Protein AF-X6MCE2-F1 (afdb_monomer_lite)

Organism: Reticulomyxa filosa (NCBI:txid46433)

InterPro domains:
  IPR034660 DinB/YfiT-like putative metalloenzymes [G3DSA:1.20.120.450] (3-163)

Sequence (192 aa):
MSLKKHLLFMARYNIWASQEIRRFVKTHEKKYPKILDTPVSGLPFSTVRNVLAHIWAADQVWYSRMKNLSEVQTKDGSIRLSTKELYTYWVDNHENEGKYGDIFKNEDSDKIFTALQESGQAWIDIIETQFKTDEEIIQKEFSYFSTGGVSHKSFFYEVFGSVVPFFFFNKKLKIKRKCTNNNNNKIEVKYQ

Radius of gyration: 18.03 Å; chains: 1; bounding box: 52×34×52 Å

pLDDT: mean 72.79, std 18.34, range [38.38, 94.06]

Secondary structure (DSSP, 8-state):
--HHHHHHHHHHHHHHHHHHHHHHHHHHHTT-TTTTTS--TT-TTSSHHHHHHHHHHHHHHHHHHHHT-SEEE-TTSS-EEEHHHHHHHH-SS-TTTTTHHHHTTT--HHHHHHHHHHHHHHHHHHHHHT-SS-HHHHHHHTS-EEETTEEEPPHHHHTTTSHHHHHHHHTTEEEEEEE-SSS-EEEEEEE-

Foldseek 3Di:
DAPLVVLLVLLVVLLVLLVVVLVVCVVCCVVPVCQQPQFEPPDPLRGNQLLLLQLLLLLVLLLCVVVVHQWDADPVRPFIDGNVRSVQCPDPDDPPVHCSCVRCPPPDSVVSSSSSNVSSVSSSCCSVPVVDDDSPVVCVSQAWDDDPNDTDHGSCCRNSVSSVVVVVQVVFWDFDWDDDPPPDTDTHTYGD

Structure (mmCIF, N/CA/C/O backbone):
data_AF-X6MCE2-F1
#
_entry.id   AF-X6MCE2-F1
#
loop_
_atom_site.group_PDB
_atom_site.id
_atom_site.type_symbol
_atom_site.label_atom_id
_atom_site.label_alt_id
_atom_site.label_comp_id
_atom_site.label_asym_id
_atom_site.label_entity_id
_atom_site.label_seq_id
_atom_site.pdbx_PDB_ins_code
_atom_site.Cartn_x
_atom_site.Cartn_y
_atom_site.Cartn_z
_atom_site.occupancy
_atom_site.B_iso_or_equiv
_atom_site.auth_seq_id
_atom_site.auth_comp_id
_atom_site.auth_asym_id
_atom_site.auth_atom_id
_atom_site.pdbx_PDB_model_num
ATOM 1 N N . MET A 1 1 ? -18.515 18.345 5.460 1.00 64.38 1 MET A N 1
ATOM 2 C CA . MET A 1 1 ? -18.412 16.898 5.148 1.00 64.38 1 MET A CA 1
ATOM 3 C C . MET A 1 1 ? -18.075 16.193 6.452 1.00 64.38 1 MET A C 1
ATOM 5 O O . MET A 1 1 ? -17.161 16.673 7.102 1.00 64.38 1 MET A O 1
ATOM 9 N N . SER A 1 2 ? -18.810 15.151 6.869 1.00 80.38 2 SER A N 1
ATOM 10 C CA . SER A 1 2 ? -18.497 14.450 8.129 1.00 80.38 2 SER A CA 1
ATOM 11 C C . SER A 1 2 ? -17.137 13.759 8.058 1.00 80.38 2 SER A C 1
ATOM 13 O O . SER A 1 2 ? -16.685 13.398 6.964 1.00 80.38 2 SER A O 1
ATOM 15 N N . LEU A 1 3 ? -16.507 13.533 9.211 1.00 76.56 3 LEU A N 1
ATOM 16 C CA . LEU A 1 3 ? -15.172 12.930 9.273 1.00 76.56 3 LEU A CA 1
ATOM 17 C C . LEU A 1 3 ? -15.135 11.547 8.608 1.00 76.56 3 LEU A C 1
ATOM 19 O O . LEU A 1 3 ? -14.264 11.271 7.788 1.00 76.56 3 LEU A O 1
ATOM 23 N N . LYS A 1 4 ? -16.162 10.723 8.852 1.00 81.38 4 LYS A N 1
ATOM 24 C CA . LYS A 1 4 ? -16.352 9.427 8.181 1.00 81.38 4 LYS A CA 1
ATOM 25 C C . LYS A 1 4 ? -16.384 9.554 6.654 1.00 81.38 4 LYS A C 1
ATOM 27 O O . LYS A 1 4 ? -15.725 8.787 5.960 1.00 81.38 4 LYS A O 1
ATOM 32 N N . LYS A 1 5 ? -17.137 10.523 6.114 1.00 83.62 5 LYS A N 1
ATOM 33 C CA . LYS A 1 5 ? -17.210 10.750 4.658 1.00 83.62 5 LYS A CA 1
ATOM 34 C C . LYS A 1 5 ? -15.857 11.181 4.094 1.00 83.62 5 LYS A C 1
ATOM 36 O O . LYS A 1 5 ? -15.502 10.741 3.005 1.00 83.62 5 LYS A O 1
ATOM 41 N N . HIS A 1 6 ? -15.108 11.999 4.832 1.00 81.12 6 HIS A N 1
ATOM 42 C CA . HIS A 1 6 ? -13.765 12.404 4.431 1.00 81.12 6 HIS A CA 1
ATOM 43 C C . HIS A 1 6 ? -12.797 11.214 4.397 1.00 81.12 6 HIS A C 1
ATOM 45 O O . HIS A 1 6 ? -12.122 11.013 3.393 1.00 81.12 6 HIS A O 1
ATOM 51 N N . LEU A 1 7 ? -12.798 10.377 5.438 1.00 81.31 7 LEU A N 1
ATOM 52 C CA . LEU A 1 7 ? -11.985 9.159 5.508 1.00 81.31 7 LEU A CA 1
ATOM 53 C C . LEU A 1 7 ? -12.300 8.186 4.366 1.00 81.31 7 LEU A C 1
ATOM 55 O O . LEU A 1 7 ? -11.388 7.704 3.701 1.00 81.31 7 LEU A O 1
ATOM 59 N N . LEU A 1 8 ? -13.586 7.943 4.088 1.00 86.06 8 LEU A N 1
ATOM 60 C CA . LEU A 1 8 ? -13.999 7.098 2.961 1.00 86.06 8 LEU A CA 1
ATOM 61 C C . LEU A 1 8 ? -13.550 7.669 1.621 1.00 86.06 8 LEU A C 1
ATOM 63 O O . LEU A 1 8 ? -13.106 6.919 0.753 1.00 86.06 8 LEU A O 1
ATOM 67 N N . PHE A 1 9 ? -13.669 8.985 1.444 1.00 85.44 9 PHE A N 1
ATOM 68 C CA . PHE A 1 9 ? -13.182 9.648 0.242 1.00 85.44 9 PHE A CA 1
ATOM 69 C C . PHE A 1 9 ? -11.678 9.421 0.067 1.00 85.44 9 PHE A C 1
ATOM 71 O O . PHE A 1 9 ? -11.259 9.007 -1.012 1.00 85.44 9 PHE A O 1
ATOM 78 N N . MET A 1 10 ? -10.882 9.610 1.122 1.00 83.12 10 MET A N 1
ATOM 79 C CA . MET A 1 10 ? -9.432 9.435 1.041 1.00 83.12 10 MET A CA 1
ATOM 80 C C . MET A 1 10 ? -9.020 7.967 0.838 1.00 83.12 10 MET A C 1
ATOM 82 O O . MET A 1 10 ? -8.153 7.694 0.012 1.00 83.12 10 MET A O 1
ATOM 86 N N . ALA A 1 11 ? -9.676 7.003 1.492 1.00 86.69 11 ALA A N 1
ATOM 87 C CA . ALA A 1 11 ? -9.407 5.577 1.272 1.00 86.69 11 ALA A CA 1
ATOM 88 C C . ALA A 1 11 ? -9.708 5.154 -0.180 1.00 86.69 11 ALA A C 1
ATOM 90 O O . ALA A 1 11 ? -8.896 4.495 -0.832 1.00 86.69 11 ALA A O 1
ATOM 91 N N . ARG A 1 12 ? -10.839 5.608 -0.736 1.00 88.88 12 ARG A N 1
ATOM 92 C CA . ARG A 1 12 ? -11.198 5.373 -2.147 1.00 88.88 12 ARG A CA 1
ATOM 93 C C . ARG A 1 12 ? -10.231 6.070 -3.104 1.00 88.88 12 ARG A C 1
ATOM 95 O O . ARG A 1 12 ? -9.861 5.490 -4.124 1.00 88.88 12 ARG A O 1
ATOM 102 N N . TYR A 1 13 ? -9.797 7.282 -2.764 1.00 86.44 13 TYR A N 1
ATOM 103 C CA . TYR A 1 13 ? -8.775 8.005 -3.515 1.00 86.44 13 TYR A CA 1
ATOM 104 C C . TYR A 1 13 ? -7.447 7.239 -3.545 1.00 86.44 13 TYR A C 1
ATOM 106 O O . TYR A 1 13 ? -6.860 7.117 -4.616 1.00 86.44 13 TYR A O 1
ATOM 114 N N . ASN A 1 14 ? -7.000 6.661 -2.426 1.00 83.25 14 ASN A N 1
ATOM 115 C CA . ASN A 1 14 ? -5.765 5.873 -2.373 1.00 83.25 14 ASN A CA 1
ATOM 116 C C . ASN A 1 14 ? -5.835 4.636 -3.282 1.00 83.25 14 ASN A C 1
ATOM 118 O O . ASN A 1 14 ? -4.896 4.379 -4.041 1.00 83.25 14 ASN A O 1
ATOM 122 N N . ILE A 1 15 ? -6.967 3.918 -3.286 1.00 89.75 15 ILE A N 1
ATOM 123 C CA . ILE A 1 15 ? -7.191 2.796 -4.215 1.00 89.75 15 ILE A CA 1
ATOM 124 C C . ILE A 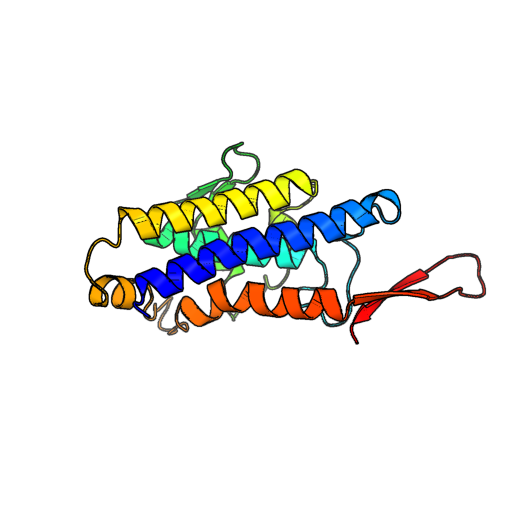1 15 ? -7.092 3.278 -5.663 1.00 89.75 15 ILE A C 1
ATOM 126 O O . ILE A 1 15 ? -6.327 2.713 -6.446 1.00 89.75 15 ILE A O 1
ATOM 130 N N . TRP A 1 16 ? -7.822 4.334 -6.022 1.00 92.00 16 TRP A N 1
ATOM 131 C CA . TRP A 1 16 ? -7.782 4.890 -7.373 1.00 92.00 16 TRP A CA 1
ATOM 132 C C . TRP A 1 16 ? -6.367 5.332 -7.770 1.00 92.00 16 TRP A C 1
ATOM 134 O O . TRP A 1 16 ? -5.872 4.950 -8.829 1.00 92.00 16 TRP A O 1
ATOM 144 N N . ALA A 1 17 ? -5.667 6.062 -6.904 1.00 85.69 17 ALA A N 1
ATOM 145 C CA . ALA A 1 17 ? -4.311 6.521 -7.170 1.00 85.69 17 ALA A CA 1
ATOM 146 C C . ALA A 1 17 ? -3.361 5.335 -7.398 1.00 85.69 17 ALA A C 1
ATOM 148 O O . ALA A 1 17 ? -2.604 5.343 -8.367 1.00 85.69 17 ALA A O 1
ATOM 149 N N . SER A 1 18 ? -3.453 4.270 -6.592 1.00 88.44 18 SER A N 1
ATOM 150 C CA . SER A 1 18 ? -2.656 3.052 -6.799 1.00 88.44 18 SER A CA 1
ATOM 151 C C . SER A 1 18 ? -2.908 2.404 -8.170 1.00 88.44 18 SER A C 1
ATOM 153 O O . SER A 1 18 ? -1.968 1.941 -8.816 1.00 88.44 18 SER A O 1
ATOM 155 N N . GLN A 1 19 ? -4.150 2.433 -8.670 1.00 90.94 19 GLN A N 1
ATOM 156 C CA . GLN A 1 19 ? -4.505 1.923 -10.000 1.00 90.94 19 GLN A CA 1
ATOM 157 C C . GLN A 1 19 ? -3.900 2.773 -11.121 1.00 90.94 19 GLN A C 1
ATOM 159 O O . GLN A 1 19 ? -3.434 2.229 -12.125 1.00 90.94 19 GLN A O 1
ATOM 164 N N . GLU A 1 20 ? -3.864 4.093 -10.956 1.00 90.94 20 GLU A N 1
ATOM 165 C CA . GLU A 1 20 ? -3.240 5.004 -11.919 1.00 90.94 20 GLU A CA 1
ATOM 166 C C . GLU A 1 20 ? -1.719 4.793 -11.986 1.00 90.94 20 GLU A C 1
ATOM 168 O O . GLU A 1 20 ? -1.143 4.734 -13.077 1.00 90.94 20 GLU A O 1
ATOM 173 N N . ILE A 1 21 ? -1.069 4.583 -10.836 1.00 88.75 21 ILE A N 1
ATOM 174 C CA . ILE A 1 21 ? 0.359 4.234 -10.769 1.00 88.75 21 ILE A CA 1
ATOM 175 C C . ILE A 1 21 ? 0.602 2.867 -11.413 1.00 88.75 21 ILE A C 1
ATOM 177 O O . ILE A 1 21 ? 1.514 2.728 -12.231 1.00 88.75 21 ILE A O 1
ATOM 181 N N . ARG A 1 22 ? -0.242 1.869 -11.120 1.00 93.25 22 ARG A N 1
ATOM 182 C CA . ARG A 1 22 ? -0.176 0.547 -11.757 1.00 93.25 22 ARG A CA 1
ATOM 183 C C . ARG A 1 22 ? -0.258 0.663 -13.268 1.00 93.25 22 ARG A C 1
ATOM 185 O O . ARG A 1 22 ? 0.566 0.077 -13.964 1.00 93.25 22 ARG A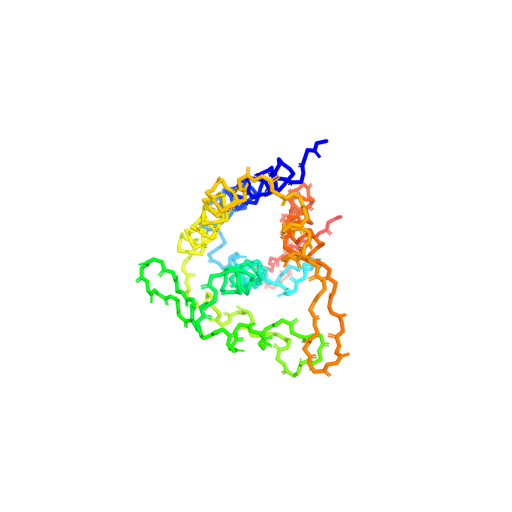 O 1
ATOM 192 N N . ARG A 1 23 ? -1.207 1.445 -13.788 1.00 92.25 23 ARG A N 1
ATOM 193 C CA . ARG A 1 23 ? -1.355 1.654 -15.234 1.00 92.25 23 ARG A CA 1
ATOM 194 C C . ARG A 1 23 ? -0.095 2.267 -15.837 1.00 92.25 23 ARG A C 1
ATOM 196 O O . ARG A 1 23 ? 0.361 1.799 -16.883 1.00 92.25 23 ARG A O 1
ATOM 203 N N . PHE A 1 24 ? 0.494 3.262 -15.175 1.00 89.50 24 PHE A N 1
ATOM 204 C CA . PHE A 1 24 ? 1.764 3.850 -15.597 1.00 89.50 24 PHE A CA 1
ATOM 205 C C . PHE A 1 24 ? 2.887 2.803 -15.648 1.00 89.50 24 PHE A C 1
ATOM 207 O O . PHE A 1 24 ? 3.544 2.677 -16.684 1.00 89.50 24 PHE A O 1
ATOM 214 N N . VAL A 1 25 ? 3.073 2.022 -14.579 1.00 91.31 25 VAL A N 1
ATOM 215 C CA . VAL A 1 25 ? 4.101 0.969 -14.503 1.00 91.31 25 VAL A CA 1
ATOM 216 C C . VAL A 1 25 ? 3.885 -0.070 -15.601 1.00 91.31 25 VAL A C 1
ATOM 218 O O . VAL A 1 25 ? 4.792 -0.296 -16.395 1.00 91.31 25 VAL A O 1
ATOM 221 N N . LYS A 1 26 ? 2.670 -0.613 -15.738 1.00 92.94 26 LYS A N 1
ATOM 222 C CA . LYS A 1 26 ? 2.322 -1.621 -16.754 1.00 92.94 26 LYS A CA 1
ATOM 223 C C . LYS A 1 26 ? 2.534 -1.143 -18.187 1.00 92.94 26 LYS A C 1
ATOM 225 O O . LYS A 1 26 ? 2.980 -1.905 -19.040 1.00 92.94 26 LYS A O 1
ATOM 230 N N . THR A 1 27 ? 2.268 0.133 -18.455 1.00 92.44 27 THR A N 1
ATOM 231 C CA . THR A 1 27 ? 2.507 0.727 -19.780 1.00 92.44 27 THR A CA 1
ATOM 232 C C . THR A 1 27 ? 3.995 0.728 -20.144 1.00 92.44 27 THR A C 1
ATOM 234 O O . THR A 1 27 ? 4.356 0.610 -21.315 1.00 92.44 27 THR A O 1
ATOM 237 N N . HIS A 1 28 ? 4.874 0.847 -19.149 1.00 90.12 28 HIS A N 1
ATOM 238 C CA . HIS A 1 28 ? 6.298 1.089 -19.357 1.00 90.12 28 HIS A CA 1
ATOM 239 C C . HIS A 1 28 ? 7.199 -0.102 -19.004 1.00 90.12 28 HIS A C 1
ATOM 241 O O . HIS A 1 28 ? 8.328 -0.146 -19.493 1.00 90.12 28 HIS A O 1
ATOM 247 N N . GLU A 1 29 ? 6.724 -1.080 -18.228 1.00 91.88 29 GLU A N 1
ATOM 248 C CA . GLU A 1 29 ? 7.531 -2.196 -17.710 1.00 91.88 29 GLU A CA 1
ATOM 249 C C . GLU A 1 29 ? 8.161 -3.042 -18.823 1.00 91.88 29 GLU A C 1
ATOM 251 O O . GLU A 1 29 ? 9.325 -3.416 -18.721 1.00 91.88 29 GLU A O 1
ATOM 256 N N . LYS A 1 30 ? 7.458 -3.255 -19.947 1.00 90.69 30 LYS A N 1
ATOM 257 C CA . LYS A 1 30 ? 8.001 -4.009 -21.095 1.00 90.69 30 LYS A CA 1
ATOM 258 C C . LYS A 1 30 ? 9.242 -3.347 -21.692 1.00 90.69 30 LYS A C 1
ATOM 260 O O . LYS A 1 30 ? 10.169 -4.021 -22.124 1.00 90.69 30 LYS A O 1
ATOM 265 N N . LYS A 1 31 ? 9.247 -2.013 -21.741 1.00 91.44 31 LYS A N 1
ATOM 266 C CA . LYS A 1 31 ? 10.352 -1.215 -22.288 1.00 91.44 31 LYS A CA 1
ATOM 267 C C . LYS A 1 31 ? 11.429 -0.942 -21.240 1.00 91.44 31 LYS A C 1
ATOM 269 O O . LYS A 1 31 ? 12.594 -0.772 -21.591 1.00 91.44 31 LYS A O 1
ATOM 274 N N . TYR A 1 32 ? 11.035 -0.887 -19.972 1.00 90.06 32 TYR A N 1
ATOM 275 C CA . TYR A 1 32 ? 11.893 -0.589 -18.836 1.00 90.06 32 TYR A CA 1
ATOM 276 C C . TYR A 1 32 ? 11.647 -1.617 -17.718 1.00 90.06 32 TYR A C 1
ATOM 278 O O . TYR A 1 32 ? 10.966 -1.303 -16.742 1.00 90.06 32 TYR A O 1
ATOM 286 N N . PRO A 1 33 ? 12.225 -2.833 -17.816 1.00 90.44 33 PRO A N 1
ATOM 287 C CA . PRO A 1 33 ? 11.945 -3.923 -16.871 1.00 90.44 33 PRO A CA 1
ATOM 288 C C . PRO A 1 33 ? 12.301 -3.611 -15.413 1.00 90.44 33 PRO A C 1
ATOM 290 O O . PRO A 1 33 ? 11.773 -4.225 -14.497 1.00 90.44 33 PRO A O 1
ATOM 293 N N . LYS A 1 34 ? 13.186 -2.631 -15.191 1.00 91.69 34 LYS A N 1
ATOM 294 C CA . LYS A 1 34 ? 13.613 -2.160 -13.865 1.00 91.69 34 LYS A CA 1
ATOM 295 C C . LYS A 1 34 ? 12.946 -0.845 -13.453 1.00 91.69 34 LYS A C 1
ATOM 297 O O . LYS A 1 34 ? 13.507 -0.114 -12.644 1.00 91.69 34 LYS A O 1
ATOM 302 N N . ILE A 1 35 ? 11.796 -0.481 -14.030 1.00 90.31 35 ILE A N 1
ATOM 303 C CA . ILE A 1 35 ? 11.152 0.820 -13.769 1.00 90.31 35 ILE A CA 1
ATOM 304 C C . ILE A 1 35 ? 10.835 1.044 -12.286 1.00 90.31 35 ILE A C 1
ATOM 306 O O . ILE A 1 35 ? 10.962 2.166 -11.806 1.00 90.31 35 ILE A O 1
ATOM 310 N N . LEU A 1 36 ? 10.482 -0.018 -11.557 1.00 91.31 36 LEU A N 1
ATOM 311 C CA . LEU A 1 36 ? 10.206 0.054 -10.122 1.00 91.31 36 LEU A CA 1
ATOM 312 C C . LEU A 1 36 ? 11.458 0.368 -9.292 1.00 91.31 36 LEU A C 1
ATOM 314 O O . LEU A 1 36 ? 11.361 1.054 -8.278 1.00 91.31 36 LEU A O 1
ATOM 318 N N . ASP A 1 37 ? 12.615 -0.105 -9.754 1.00 92.00 37 ASP A N 1
ATOM 319 C CA . ASP A 1 37 ? 13.899 -0.075 -9.046 1.00 92.00 37 ASP A CA 1
ATOM 320 C C . ASP A 1 37 ? 14.842 1.025 -9.557 1.00 92.00 37 ASP A C 1
ATOM 322 O O . ASP A 1 37 ? 15.919 1.243 -9.007 1.00 92.00 37 ASP A O 1
ATOM 326 N N . THR A 1 38 ? 14.462 1.722 -10.628 1.00 88.44 38 THR A N 1
ATOM 327 C CA . THR A 1 38 ? 15.262 2.804 -11.206 1.00 88.44 38 THR A CA 1
ATOM 328 C C . THR A 1 38 ? 15.143 4.049 -10.328 1.00 88.44 38 THR A C 1
ATOM 330 O O . THR A 1 38 ? 14.021 4.508 -10.100 1.00 88.44 38 THR A O 1
ATOM 333 N N . PRO A 1 39 ? 16.264 4.642 -9.874 1.00 87.31 39 PRO A N 1
ATOM 334 C CA . PRO A 1 39 ? 16.217 5.876 -9.109 1.00 87.31 39 PRO A CA 1
ATOM 335 C C . PRO A 1 39 ? 15.569 7.024 -9.892 1.00 87.31 39 PRO A C 1
ATOM 337 O O . PRO A 1 39 ? 15.925 7.287 -11.045 1.00 87.31 39 PRO A O 1
ATOM 340 N N . VAL A 1 40 ? 14.644 7.734 -9.252 1.00 81.31 40 VAL A N 1
ATOM 341 C CA . VAL A 1 40 ? 13.945 8.903 -9.787 1.00 81.31 40 VAL A CA 1
ATOM 342 C C . VAL A 1 40 ? 14.339 10.125 -8.965 1.00 81.31 40 VAL A C 1
ATOM 344 O O . VAL A 1 40 ? 14.088 10.202 -7.764 1.00 81.31 40 VAL A O 1
ATOM 347 N N . SER A 1 41 ? 14.963 11.103 -9.622 1.00 78.12 41 SER A N 1
ATOM 348 C CA . SER A 1 41 ? 15.355 12.351 -8.964 1.00 78.12 41 SER A CA 1
ATOM 349 C C . SER A 1 41 ? 14.120 13.130 -8.498 1.00 78.12 41 SER A C 1
ATOM 351 O O . SER A 1 41 ? 13.164 13.284 -9.258 1.00 78.12 41 SER A O 1
ATOM 353 N N . GLY A 1 42 ? 14.152 13.617 -7.254 1.00 73.44 42 GLY A N 1
ATOM 354 C CA . GLY A 1 42 ? 13.051 14.361 -6.632 1.00 73.44 42 GLY A CA 1
ATOM 355 C C . GLY A 1 42 ? 11.952 13.489 -6.015 1.00 73.44 42 GLY A C 1
ATOM 356 O O . GLY A 1 42 ? 11.022 14.030 -5.424 1.00 73.44 42 GLY A O 1
ATOM 357 N N . LEU A 1 43 ? 12.045 12.160 -6.127 1.00 69.31 43 LEU A N 1
ATOM 358 C CA . LEU A 1 43 ? 11.130 11.244 -5.455 1.00 69.31 43 LEU A CA 1
ATOM 359 C C . LEU A 1 43 ? 11.610 10.987 -4.013 1.00 69.31 43 LEU A C 1
ATOM 361 O O . LEU A 1 43 ? 12.794 10.680 -3.825 1.00 69.31 43 LEU A O 1
ATOM 365 N N . PRO A 1 44 ? 10.727 11.054 -2.998 1.00 67.69 44 PRO A N 1
ATOM 366 C CA . PRO A 1 44 ? 11.073 10.566 -1.667 1.00 67.69 44 PRO A CA 1
ATOM 367 C C . PRO A 1 44 ? 11.447 9.077 -1.753 1.00 67.69 44 PRO A C 1
ATOM 369 O O . PRO A 1 44 ? 10.898 8.340 -2.567 1.00 67.69 44 PRO A O 1
ATOM 372 N N . PHE A 1 45 ? 12.426 8.628 -0.968 1.00 76.19 45 PHE A N 1
ATOM 373 C CA . PHE A 1 45 ? 12.896 7.229 -0.949 1.00 76.19 45 PHE A CA 1
ATOM 374 C C . PHE A 1 45 ? 13.494 6.687 -2.265 1.00 76.19 45 PHE A C 1
ATOM 376 O O . PHE A 1 45 ? 13.737 5.485 -2.391 1.00 76.19 45 PHE A O 1
ATOM 383 N N . SER A 1 46 ? 13.822 7.569 -3.216 1.00 82.00 46 SER A N 1
ATOM 384 C CA . SER A 1 46 ? 14.601 7.339 -4.445 1.00 82.00 46 SER A CA 1
ATOM 385 C C . SER A 1 46 ? 14.004 6.435 -5.532 1.00 82.00 46 SER A C 1
ATOM 387 O O . SER A 1 46 ? 14.279 6.700 -6.696 1.00 82.00 46 SER A O 1
ATOM 389 N N . THR A 1 47 ? 13.184 5.421 -5.235 1.00 87.44 47 THR A N 1
ATOM 390 C CA . THR A 1 47 ? 12.603 4.504 -6.244 1.00 87.44 47 THR A CA 1
ATOM 391 C C . THR A 1 47 ? 11.091 4.368 -6.091 1.00 87.44 47 THR A C 1
ATOM 393 O O . THR A 1 47 ? 10.541 4.568 -5.007 1.00 87.44 47 THR A O 1
ATOM 396 N N . VAL A 1 48 ? 10.398 3.991 -7.172 1.00 88.75 48 VAL A N 1
ATOM 397 C CA . VAL A 1 48 ? 8.943 3.762 -7.129 1.00 88.75 48 VAL A CA 1
ATOM 398 C C . VAL A 1 48 ? 8.608 2.625 -6.163 1.00 88.75 48 VAL A C 1
ATOM 400 O O . VAL A 1 48 ? 7.675 2.766 -5.379 1.00 88.75 48 VAL A O 1
ATOM 403 N N . ARG A 1 49 ? 9.388 1.534 -6.152 1.00 91.19 49 ARG A N 1
ATOM 404 C CA . ARG A 1 49 ? 9.203 0.423 -5.204 1.00 91.19 49 ARG A CA 1
ATOM 405 C C . ARG A 1 49 ? 9.252 0.898 -3.757 1.00 91.19 49 ARG A C 1
ATOM 407 O O . ARG A 1 49 ? 8.360 0.557 -2.989 1.00 91.19 49 ARG A O 1
ATOM 414 N N . ASN A 1 50 ? 10.258 1.695 -3.403 1.00 86.62 50 ASN A N 1
ATOM 415 C CA . ASN A 1 50 ? 10.426 2.165 -2.031 1.00 86.62 50 ASN A CA 1
ATOM 416 C C . ASN A 1 50 ? 9.283 3.088 -1.604 1.00 86.62 50 ASN A C 1
ATOM 418 O O . ASN A 1 50 ? 8.825 2.996 -0.471 1.00 86.62 50 ASN A O 1
ATOM 422 N N . VAL A 1 51 ? 8.784 3.933 -2.510 1.00 85.94 51 VAL A N 1
ATOM 423 C CA . VAL A 1 51 ? 7.602 4.760 -2.229 1.00 85.94 51 VAL A CA 1
ATOM 424 C C . VAL A 1 51 ? 6.365 3.901 -1.991 1.00 85.94 51 VAL A C 1
ATOM 426 O O . VAL A 1 51 ? 5.645 4.128 -1.025 1.00 85.94 51 VAL A O 1
ATOM 429 N N . LEU A 1 52 ? 6.118 2.903 -2.841 1.00 89.69 52 LEU A N 1
ATOM 430 C CA . LEU A 1 52 ? 4.972 2.005 -2.675 1.00 89.69 52 LEU A CA 1
ATOM 431 C C . LEU A 1 52 ? 5.083 1.182 -1.384 1.00 89.69 52 LEU A C 1
ATOM 433 O O . LEU A 1 52 ? 4.087 1.018 -0.685 1.00 89.69 52 LEU A O 1
ATOM 437 N N . ALA A 1 53 ? 6.289 0.721 -1.040 1.00 88.38 53 ALA A N 1
ATOM 438 C CA . ALA A 1 53 ? 6.574 0.047 0.224 1.00 88.38 53 ALA A CA 1
ATOM 439 C C . ALA A 1 53 ? 6.312 0.948 1.430 1.00 88.38 53 ALA A C 1
ATOM 441 O O . ALA A 1 53 ? 5.696 0.503 2.393 1.00 88.38 53 ALA A O 1
ATOM 442 N N . HIS A 1 54 ? 6.727 2.214 1.363 1.00 84.50 54 HIS A N 1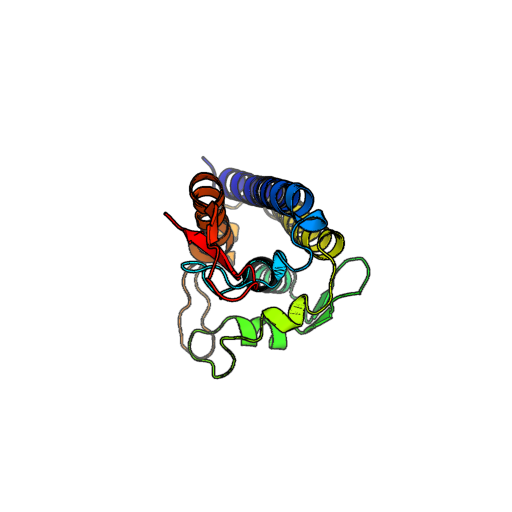
ATOM 443 C CA . HIS A 1 54 ? 6.448 3.193 2.406 1.00 84.50 54 HIS A CA 1
ATOM 444 C C . HIS A 1 54 ? 4.943 3.426 2.581 1.00 84.50 54 HIS A C 1
ATOM 446 O O . HIS A 1 54 ? 4.457 3.350 3.704 1.00 84.50 54 HIS A O 1
ATOM 452 N N . ILE A 1 55 ? 4.196 3.628 1.489 1.00 85.62 55 ILE A N 1
ATOM 453 C CA . ILE A 1 55 ? 2.734 3.808 1.538 1.00 85.62 55 ILE A CA 1
ATOM 454 C C . ILE A 1 55 ? 2.062 2.586 2.175 1.00 85.62 55 ILE A C 1
ATOM 456 O O . ILE A 1 55 ? 1.255 2.730 3.088 1.00 85.62 55 ILE A O 1
ATOM 460 N N . TRP A 1 56 ? 2.417 1.378 1.730 1.00 89.38 56 TRP A N 1
ATOM 461 C CA . TRP A 1 56 ? 1.840 0.160 2.291 1.00 89.38 56 TRP A CA 1
ATOM 462 C C . TRP A 1 56 ? 2.191 -0.003 3.776 1.00 89.38 56 TRP A C 1
ATOM 464 O O . TRP A 1 56 ? 1.302 -0.245 4.586 1.00 89.38 56 TRP A O 1
ATOM 474 N N . ALA A 1 57 ? 3.457 0.184 4.159 1.00 85.31 57 ALA A N 1
ATOM 475 C CA . ALA A 1 57 ? 3.891 0.082 5.551 1.00 85.31 57 ALA A CA 1
ATOM 476 C C . ALA A 1 57 ? 3.176 1.101 6.450 1.00 85.31 57 ALA A C 1
ATOM 478 O O . ALA A 1 57 ? 2.731 0.742 7.540 1.00 85.31 57 ALA A O 1
ATOM 479 N N . ALA A 1 58 ? 3.013 2.338 5.970 1.00 80.94 58 ALA A N 1
ATOM 480 C CA . ALA A 1 58 ? 2.255 3.384 6.645 1.00 80.94 58 ALA A CA 1
ATOM 481 C C . ALA A 1 58 ? 0.816 2.934 6.920 1.00 80.94 58 ALA A C 1
ATOM 483 O O . ALA A 1 58 ? 0.357 2.985 8.061 1.00 80.94 58 ALA A O 1
ATOM 484 N N . ASP A 1 59 ? 0.121 2.423 5.902 1.00 85.56 59 ASP A N 1
ATOM 485 C CA . ASP A 1 59 ? -1.239 1.911 6.071 1.00 85.56 59 ASP A CA 1
ATOM 486 C C . ASP A 1 59 ? -1.293 0.771 7.099 1.00 85.56 59 ASP A C 1
ATOM 488 O O . ASP A 1 59 ? -2.193 0.739 7.943 1.00 85.56 59 ASP A O 1
ATOM 492 N N . GLN A 1 60 ? -0.336 -0.161 7.040 1.00 87.56 60 GLN A N 1
ATOM 493 C CA . GLN A 1 60 ? -0.306 -1.338 7.908 1.00 87.56 60 GLN A CA 1
ATOM 494 C C . GLN A 1 60 ? -0.011 -1.002 9.374 1.00 87.56 60 GLN A C 1
ATOM 496 O O . GLN A 1 60 ? -0.586 -1.625 10.270 1.00 87.56 60 GLN A O 1
ATOM 501 N N . VAL A 1 61 ? 0.836 -0.005 9.646 1.00 82.19 61 VAL A N 1
ATOM 502 C CA . VAL A 1 61 ? 1.072 0.515 11.004 1.00 82.19 61 VAL A CA 1
ATOM 503 C C . VAL A 1 61 ? -0.251 0.919 11.653 1.00 82.19 61 VAL A C 1
ATOM 505 O O . VAL A 1 61 ? -0.580 0.494 12.759 1.00 82.19 61 VAL A O 1
ATOM 508 N N . TRP A 1 62 ? -1.058 1.696 10.944 1.00 78.75 62 TRP A N 1
ATOM 509 C CA . TRP A 1 62 ? -2.320 2.177 11.489 1.00 78.75 62 TRP A CA 1
ATOM 510 C C . TRP A 1 62 ? -3.400 1.100 11.509 1.00 78.75 62 TRP A C 1
ATOM 512 O O . TRP A 1 62 ? -4.147 1.005 12.483 1.00 78.75 62 TRP A O 1
ATOM 522 N N . TYR A 1 63 ? -3.453 0.244 10.489 1.00 84.50 63 TYR A N 1
ATOM 523 C CA . TYR A 1 63 ? -4.373 -0.889 10.456 1.00 84.50 63 TYR A CA 1
ATOM 524 C C . TYR A 1 63 ? -4.133 -1.846 11.634 1.00 84.50 63 TYR A C 1
ATOM 526 O O . TYR A 1 63 ? -5.070 -2.185 12.361 1.00 84.50 63 TYR A O 1
ATOM 534 N N . SER A 1 64 ? -2.874 -2.233 11.867 1.00 85.44 64 SER A N 1
ATOM 535 C CA . SER A 1 64 ? -2.490 -3.097 12.989 1.00 85.44 64 SER A CA 1
ATOM 536 C C . SER A 1 64 ? -2.845 -2.475 14.333 1.00 85.44 64 SER A C 1
ATOM 538 O O . SER A 1 64 ? -3.388 -3.167 15.189 1.00 85.44 64 SER A O 1
ATOM 540 N N . ARG A 1 65 ? -2.653 -1.163 14.500 1.00 79.31 65 ARG A N 1
ATOM 541 C CA . ARG A 1 65 ? -3.077 -0.442 15.704 1.00 79.31 65 ARG A CA 1
ATOM 542 C C . ARG A 1 65 ? -4.591 -0.498 15.912 1.00 79.31 65 ARG A C 1
ATOM 544 O O . ARG A 1 65 ? -5.033 -0.910 16.979 1.00 79.31 65 ARG A O 1
ATOM 551 N N . MET A 1 66 ? -5.380 -0.144 14.897 1.00 79.69 66 MET A N 1
ATOM 552 C CA . MET A 1 66 ? -6.850 -0.132 14.975 1.00 79.69 66 MET A CA 1
ATOM 553 C C . MET A 1 66 ? -7.442 -1.508 15.297 1.00 79.69 66 MET A C 1
ATOM 555 O O . MET A 1 66 ? -8.507 -1.618 15.904 1.00 79.69 66 MET A O 1
ATOM 559 N N . LYS A 1 67 ? -6.765 -2.572 14.863 1.00 83.31 67 LYS A N 1
ATOM 560 C CA . LYS A 1 67 ? -7.183 -3.962 15.072 1.00 83.31 67 LYS A CA 1
ATOM 561 C C . LYS A 1 67 ? -6.463 -4.651 16.234 1.00 83.31 67 LYS A C 1
ATOM 563 O O . LYS A 1 67 ? -6.755 -5.815 16.492 1.00 83.31 67 LYS A O 1
ATOM 568 N N . ASN A 1 68 ? -5.566 -3.950 16.930 1.00 83.81 68 ASN A N 1
ATOM 569 C CA . ASN A 1 68 ? -4.696 -4.487 17.977 1.00 83.81 68 ASN A CA 1
ATOM 570 C C . ASN A 1 68 ? -3.944 -5.768 17.546 1.00 83.81 68 ASN A C 1
ATOM 572 O O . ASN A 1 68 ? -3.949 -6.780 18.247 1.00 83.81 68 ASN A O 1
ATOM 576 N N . LEU A 1 69 ? -3.335 -5.736 16.357 1.00 87.25 69 LEU A N 1
ATOM 577 C CA . LEU A 1 69 ? -2.593 -6.857 15.777 1.00 87.25 69 LEU A CA 1
ATOM 578 C C . LEU A 1 69 ? -1.119 -6.826 16.192 1.00 87.25 69 LEU A C 1
ATOM 580 O O . LEU A 1 69 ? -0.476 -5.774 16.200 1.00 87.25 69 LEU A O 1
ATOM 584 N N . SER A 1 70 ? -0.559 -8.004 16.465 1.00 88.81 70 SER A N 1
ATOM 585 C CA . SER A 1 70 ? 0.880 -8.206 16.688 1.00 88.81 70 SER A CA 1
ATOM 586 C C . SER A 1 70 ? 1.679 -8.352 15.388 1.00 88.81 70 SER A C 1
ATOM 588 O O . SER A 1 70 ? 2.902 -8.188 15.395 1.00 88.81 70 SER A O 1
ATOM 590 N N . GLU A 1 71 ? 0.998 -8.648 14.283 1.00 91.25 71 GLU A N 1
ATOM 591 C CA . GLU A 1 71 ? 1.575 -8.825 12.955 1.00 91.25 71 GLU A CA 1
ATOM 592 C C . GLU A 1 71 ? 0.594 -8.416 11.855 1.00 91.25 71 GLU A C 1
ATOM 594 O O . GLU A 1 71 ? -0.625 -8.436 12.041 1.00 91.25 71 GLU A O 1
ATOM 599 N N . VAL A 1 72 ? 1.142 -8.079 10.692 1.00 89.50 72 VAL A N 1
ATOM 600 C CA . VAL A 1 72 ? 0.389 -7.891 9.452 1.00 89.50 72 VAL A CA 1
ATOM 601 C C . VAL A 1 72 ? 0.907 -8.840 8.388 1.00 89.50 72 VAL A C 1
ATOM 603 O O . VAL A 1 72 ? 2.092 -9.184 8.361 1.00 89.50 72 VAL A O 1
ATOM 606 N N . GLN A 1 73 ? 0.020 -9.224 7.479 1.00 91.12 73 GLN A N 1
ATOM 607 C CA . GLN A 1 73 ? 0.390 -10.010 6.316 1.00 91.12 73 GLN A CA 1
ATOM 608 C C . GLN A 1 73 ? -0.506 -9.691 5.122 1.00 91.12 73 GLN A C 1
ATOM 610 O O . GLN A 1 73 ? -1.671 -9.322 5.293 1.00 91.12 73 GLN A O 1
ATOM 615 N N . THR A 1 74 ? 0.028 -9.858 3.915 1.00 86.94 74 THR A N 1
ATOM 616 C CA . THR A 1 74 ? -0.788 -9.899 2.693 1.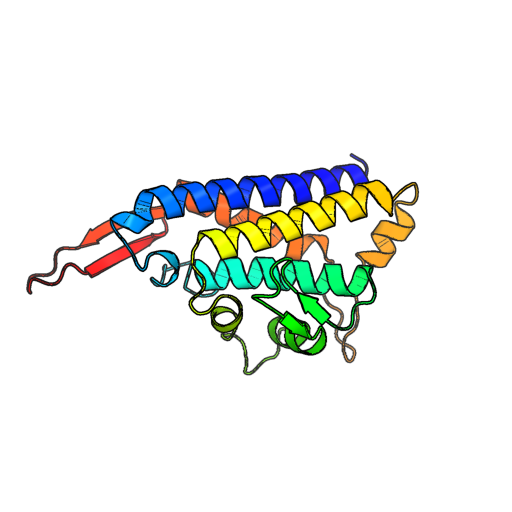00 86.94 74 THR A CA 1
ATOM 617 C C . THR A 1 74 ? -1.698 -11.125 2.706 1.00 86.94 74 THR A C 1
ATOM 619 O O . THR A 1 74 ? -1.423 -12.108 3.401 1.00 86.94 74 THR A O 1
ATOM 622 N N . LYS A 1 75 ? -2.796 -11.109 1.937 1.00 85.94 75 LYS A N 1
ATOM 623 C CA . LYS A 1 75 ? -3.740 -12.245 1.931 1.00 85.94 75 LYS A CA 1
ATOM 624 C C . LYS A 1 75 ? -3.115 -13.553 1.454 1.00 85.94 75 LYS A C 1
ATOM 626 O O . LYS A 1 75 ? -3.515 -14.619 1.910 1.00 85.94 75 LYS A O 1
ATOM 631 N N . ASP A 1 76 ? -2.147 -13.468 0.549 1.00 85.12 76 ASP A N 1
ATOM 632 C CA . ASP A 1 76 ? -1.393 -14.614 0.038 1.00 85.12 76 ASP A CA 1
ATOM 633 C C . ASP A 1 76 ? -0.240 -15.050 0.962 1.00 85.12 76 ASP A C 1
ATOM 635 O O . ASP A 1 76 ? 0.429 -16.041 0.678 1.00 85.12 76 ASP A O 1
ATOM 639 N N . GLY A 1 77 ? 0.005 -14.317 2.054 1.00 86.00 77 GLY A N 1
ATOM 640 C CA . GLY A 1 77 ? 1.078 -14.578 3.013 1.00 86.00 77 GLY A CA 1
ATOM 641 C C . GLY A 1 77 ? 2.491 -14.311 2.488 1.00 86.00 77 GLY A C 1
ATOM 642 O O . GLY A 1 77 ? 3.451 -14.653 3.176 1.00 86.00 77 GLY A O 1
ATOM 643 N N . SER A 1 78 ? 2.643 -13.719 1.297 1.00 82.69 78 SER A N 1
ATOM 644 C CA . SER A 1 78 ? 3.956 -13.438 0.698 1.00 82.69 78 SER A CA 1
ATOM 645 C C . SER A 1 78 ? 4.771 -12.419 1.492 1.00 82.69 78 SER A C 1
ATOM 647 O O . SER A 1 78 ? 5.996 -12.514 1.543 1.00 82.69 78 SER A O 1
ATOM 649 N N . ILE A 1 79 ? 4.097 -11.484 2.161 1.00 86.00 79 ILE A N 1
ATOM 650 C CA . ILE A 1 79 ? 4.720 -10.495 3.034 1.00 86.00 79 ILE A CA 1
ATOM 651 C C . ILE A 1 79 ? 4.110 -10.655 4.411 1.00 86.00 79 ILE A C 1
ATOM 653 O O . ILE A 1 79 ? 2.890 -10.596 4.562 1.00 86.00 79 ILE A O 1
ATOM 657 N N . ARG A 1 80 ? 4.969 -10.821 5.415 1.00 89.56 80 ARG A N 1
ATOM 658 C CA . ARG A 1 80 ? 4.595 -10.909 6.824 1.00 89.56 80 ARG A CA 1
ATOM 659 C C . ARG A 1 80 ? 5.589 -10.110 7.646 1.00 89.56 80 ARG A C 1
ATOM 661 O O . ARG A 1 80 ? 6.788 -10.359 7.564 1.00 89.56 80 ARG A O 1
ATOM 668 N N . LEU A 1 81 ? 5.085 -9.160 8.421 1.00 86.56 81 LEU A N 1
ATOM 669 C CA . LEU A 1 81 ? 5.892 -8.299 9.281 1.00 86.56 81 LEU A CA 1
ATOM 670 C C . LEU A 1 81 ? 5.248 -8.215 10.656 1.00 86.56 81 LEU A C 1
ATOM 672 O O . LEU A 1 81 ? 4.030 -8.066 10.778 1.00 86.56 81 LEU A O 1
ATOM 676 N N . SER A 1 82 ? 6.066 -8.256 11.701 1.00 87.25 82 SER A N 1
ATOM 677 C CA . SER A 1 82 ? 5.593 -7.908 13.035 1.00 87.25 82 SER A CA 1
ATOM 678 C C . SER A 1 82 ? 5.281 -6.413 13.117 1.00 87.25 82 SER A C 1
ATOM 680 O O . SER A 1 82 ? 5.929 -5.574 12.485 1.00 87.25 82 SER A O 1
ATOM 682 N N . THR A 1 83 ? 4.327 -6.049 13.969 1.00 82.88 83 THR A N 1
ATOM 683 C CA . THR A 1 83 ? 3.990 -4.641 14.227 1.00 82.88 83 THR A CA 1
ATOM 684 C C . THR A 1 83 ? 5.202 -3.863 14.766 1.00 82.88 83 THR A C 1
ATOM 686 O O . THR A 1 83 ? 5.378 -2.685 14.469 1.00 82.88 83 THR A O 1
ATOM 689 N N . LYS A 1 84 ? 6.110 -4.535 15.491 1.00 79.44 84 LYS A N 1
ATOM 690 C CA . LYS A 1 84 ? 7.380 -3.950 15.947 1.00 79.44 84 LYS A CA 1
ATOM 691 C C . LYS A 1 84 ? 8.300 -3.589 14.778 1.00 79.44 84 LYS A C 1
ATOM 693 O O . LYS A 1 84 ? 8.846 -2.491 14.771 1.00 79.44 84 LYS A O 1
ATOM 698 N N . GLU A 1 85 ? 8.465 -4.484 13.805 1.00 77.94 85 GLU A N 1
ATOM 699 C CA . GLU A 1 85 ? 9.255 -4.209 12.598 1.00 77.94 85 GLU A CA 1
ATOM 700 C C . GLU A 1 85 ? 8.637 -3.070 11.789 1.00 77.94 85 GLU A C 1
ATOM 702 O O . GLU A 1 85 ? 9.353 -2.158 11.387 1.00 77.94 85 GLU A O 1
ATOM 707 N N . LEU A 1 86 ? 7.310 -3.048 11.634 1.00 77.94 86 LEU A N 1
ATOM 708 C CA . LEU A 1 86 ? 6.605 -1.938 10.987 1.00 77.94 86 LEU A CA 1
ATOM 709 C C . LEU A 1 86 ? 6.942 -0.581 11.622 1.00 77.94 86 LEU A C 1
ATOM 711 O O . LEU A 1 86 ? 7.273 0.363 10.907 1.00 77.94 86 LEU A O 1
ATOM 715 N N . TYR A 1 87 ? 6.931 -0.488 12.955 1.00 72.69 87 TYR A N 1
ATOM 716 C CA . TYR A 1 87 ? 7.279 0.755 13.646 1.00 72.69 87 TYR A CA 1
ATOM 717 C C . TYR A 1 87 ? 8.732 1.183 13.429 1.00 72.69 87 TYR A C 1
ATOM 719 O O . TYR A 1 87 ? 8.999 2.378 13.363 1.00 72.69 87 TYR A O 1
ATOM 727 N N . THR A 1 88 ? 9.673 0.249 13.263 1.00 68.88 88 THR A N 1
ATOM 728 C CA . THR A 1 88 ? 11.071 0.620 12.971 1.00 68.88 88 THR A CA 1
ATOM 729 C C . THR A 1 88 ? 11.260 1.249 11.595 1.00 68.88 88 THR A C 1
ATOM 731 O O . THR A 1 88 ? 12.253 1.939 11.380 1.00 68.88 88 THR A O 1
ATOM 734 N N . TYR A 1 89 ? 10.314 1.058 10.673 1.00 66.50 89 TYR A N 1
ATOM 735 C CA . TYR A 1 89 ? 10.308 1.797 9.414 1.00 66.50 89 TYR A CA 1
ATOM 736 C C . TYR A 1 89 ? 9.779 3.232 9.594 1.00 66.50 89 TYR A C 1
ATOM 738 O O . TYR A 1 89 ? 10.042 4.076 8.743 1.00 66.50 89 TYR A O 1
ATOM 746 N N . TRP A 1 90 ? 9.060 3.522 10.687 1.00 60.91 90 TRP A N 1
ATOM 747 C CA . TRP A 1 90 ? 8.244 4.729 10.863 1.00 60.91 90 TRP A CA 1
ATOM 748 C C . TRP A 1 90 ? 8.897 5.882 11.649 1.00 60.91 90 TRP A C 1
ATOM 750 O O . TRP A 1 90 ? 8.564 7.031 11.386 1.00 60.91 90 TRP A O 1
ATOM 760 N N . VAL A 1 91 ? 9.778 5.638 12.629 1.00 54.84 91 VAL A N 1
ATOM 761 C CA . VAL A 1 91 ? 10.223 6.714 13.549 1.00 54.84 91 VAL A CA 1
ATOM 762 C C . VAL A 1 91 ? 11.353 7.578 12.959 1.00 54.84 91 VAL A C 1
ATOM 764 O O . VAL A 1 91 ? 12.374 7.051 12.522 1.00 54.84 91 VAL A O 1
ATOM 767 N N . ASP A 1 92 ? 11.192 8.906 13.070 1.00 44.78 92 ASP A N 1
ATOM 768 C CA . ASP A 1 92 ? 12.057 10.009 12.581 1.00 44.78 92 ASP A CA 1
ATOM 769 C C . ASP A 1 92 ? 13.535 10.001 13.044 1.00 44.78 92 ASP A C 1
ATOM 771 O O . ASP A 1 92 ? 14.315 10.861 12.647 1.00 44.78 92 ASP A O 1
ATOM 775 N N . ASN A 1 93 ? 13.953 9.052 13.885 1.00 44.38 93 ASN A N 1
ATOM 776 C CA . ASN A 1 93 ? 15.311 8.987 14.436 1.00 44.38 93 ASN A CA 1
ATOM 777 C C . ASN A 1 93 ? 15.939 7.616 14.181 1.00 44.38 93 ASN A C 1
ATOM 779 O O . ASN A 1 93 ? 16.228 6.898 15.139 1.00 44.38 93 ASN A O 1
ATOM 783 N N . HIS A 1 94 ? 16.119 7.190 12.930 1.00 45.16 94 HIS A N 1
ATOM 784 C CA . HIS A 1 94 ? 16.564 5.819 12.681 1.00 45.16 94 HIS A CA 1
ATOM 785 C C . HIS A 1 94 ? 17.698 5.679 11.669 1.00 45.16 94 HIS A C 1
ATOM 787 O O . HIS A 1 94 ? 17.579 5.976 10.488 1.00 45.16 94 HIS A O 1
ATOM 793 N N . GLU A 1 95 ? 18.732 4.986 12.139 1.00 41.31 95 GLU A N 1
ATOM 794 C CA . GLU A 1 95 ? 19.772 4.247 11.412 1.00 41.31 95 GLU A CA 1
ATOM 795 C C . GLU A 1 95 ? 19.227 3.277 10.326 1.00 41.31 95 GLU A C 1
ATOM 797 O O . GLU A 1 95 ? 19.999 2.578 9.673 1.00 41.31 95 GLU A O 1
ATOM 802 N N . ASN A 1 96 ? 17.901 3.212 10.128 1.00 45.56 96 ASN A N 1
ATOM 803 C CA . ASN A 1 96 ? 17.190 2.361 9.174 1.00 45.56 96 ASN A CA 1
ATOM 804 C C . ASN A 1 96 ? 16.311 3.140 8.173 1.00 45.56 96 ASN A C 1
ATOM 806 O O . ASN A 1 96 ? 15.536 2.500 7.451 1.00 45.56 96 ASN A O 1
ATOM 810 N N . GLU A 1 97 ? 16.434 4.474 8.076 1.00 44.44 97 GLU A N 1
ATOM 811 C CA . GLU A 1 97 ? 15.990 5.213 6.884 1.00 44.44 97 GLU A CA 1
ATOM 812 C C . GLU A 1 97 ? 16.605 4.542 5.641 1.00 44.44 97 GLU A C 1
ATOM 814 O O . GLU A 1 97 ? 17.776 4.729 5.325 1.00 44.44 97 GLU A O 1
ATOM 819 N N . GLY A 1 98 ? 15.852 3.675 4.957 1.00 49.38 98 GLY A N 1
ATOM 820 C CA . GLY A 1 98 ? 16.361 2.978 3.770 1.00 49.38 98 GLY A CA 1
ATOM 821 C C . GLY A 1 98 ? 15.945 1.524 3.574 1.00 49.38 98 GLY A C 1
ATOM 822 O O . GLY A 1 98 ? 16.149 1.009 2.477 1.00 49.38 98 GLY A O 1
ATOM 823 N N . LYS A 1 99 ? 15.319 0.856 4.551 1.00 61.44 99 LYS A N 1
ATOM 824 C CA . LYS A 1 99 ? 14.926 -0.562 4.387 1.00 61.44 99 LYS A CA 1
ATOM 825 C C . LYS A 1 99 ? 13.528 -0.796 3.804 1.00 61.44 99 LYS A C 1
ATOM 827 O O . LYS A 1 99 ? 13.130 -1.940 3.635 1.00 61.44 99 LYS A O 1
ATOM 832 N N . TYR A 1 100 ? 12.789 0.245 3.409 1.00 68.62 100 TYR A N 1
ATOM 833 C CA . TYR A 1 100 ? 11.508 0.070 2.700 1.00 68.62 100 TYR A CA 1
ATOM 834 C C . TYR A 1 100 ? 11.636 -0.815 1.452 1.00 68.62 100 TYR A C 1
ATOM 836 O O . TYR A 1 100 ? 10.718 -1.560 1.116 1.00 68.62 100 TYR A O 1
ATOM 844 N N . GLY A 1 101 ? 12.799 -0.779 0.794 1.00 65.25 101 GLY A N 1
ATOM 845 C CA . GLY A 1 101 ? 13.092 -1.646 -0.344 1.00 65.25 101 GLY A CA 1
ATOM 846 C C . GLY A 1 101 ? 13.089 -3.138 -0.018 1.00 65.25 101 GLY A C 1
ATOM 847 O O . GLY A 1 101 ? 12.914 -3.932 -0.939 1.00 65.25 101 GLY A O 1
ATOM 848 N N . ASP A 1 102 ? 13.232 -3.521 1.257 1.00 80.75 102 ASP A N 1
ATOM 849 C CA . ASP A 1 102 ? 13.191 -4.916 1.691 1.00 80.75 102 ASP A CA 1
ATOM 850 C C . ASP A 1 102 ? 11.754 -5.470 1.751 1.00 80.75 102 ASP A C 1
ATOM 852 O O . ASP A 1 102 ? 11.560 -6.645 1.454 1.00 80.75 102 ASP A O 1
ATOM 856 N N . ILE A 1 103 ? 10.741 -4.634 2.031 1.00 87.25 103 ILE A N 1
ATOM 857 C CA . ILE A 1 103 ? 9.330 -5.063 2.166 1.00 87.25 103 ILE A CA 1
ATOM 858 C C . ILE A 1 103 ? 8.810 -5.692 0.872 1.00 87.25 103 ILE A C 1
ATOM 860 O O . ILE A 1 103 ? 8.223 -6.767 0.885 1.00 87.25 103 ILE A O 1
ATOM 864 N N . PHE A 1 104 ? 9.036 -5.014 -0.253 1.00 89.75 104 PHE A N 1
ATOM 865 C CA . PHE A 1 104 ? 8.639 -5.488 -1.579 1.00 89.75 104 PHE A CA 1
ATOM 866 C C . PHE A 1 104 ? 9.836 -5.990 -2.383 1.00 89.75 104 PHE A C 1
ATOM 868 O O . PHE A 1 104 ? 9.820 -5.941 -3.616 1.00 89.75 104 PHE A O 1
ATOM 875 N N . LYS A 1 105 ? 10.918 -6.415 -1.728 1.00 87.88 105 LYS A N 1
ATOM 876 C CA . LYS A 1 105 ? 12.121 -6.852 -2.436 1.00 87.88 105 LYS A CA 1
ATOM 877 C C . LYS A 1 105 ? 11.804 -8.050 -3.309 1.00 87.88 105 LYS A C 1
ATOM 879 O O . LYS A 1 105 ? 11.267 -9.040 -2.837 1.00 87.88 105 LYS A O 1
ATOM 884 N N . ASN A 1 106 ? 12.176 -7.963 -4.582 1.00 87.69 106 ASN A N 1
ATOM 885 C CA . ASN A 1 106 ? 11.927 -8.997 -5.591 1.00 87.69 106 ASN A CA 1
ATOM 886 C C . ASN A 1 106 ? 10.449 -9.266 -5.921 1.00 87.69 106 ASN A C 1
ATOM 888 O O . ASN A 1 106 ? 10.188 -10.093 -6.791 1.00 87.69 106 ASN A O 1
ATOM 892 N N . GLU A 1 107 ? 9.496 -8.557 -5.311 1.00 92.31 107 GLU A N 1
ATOM 893 C CA . GLU A 1 107 ? 8.091 -8.704 -5.682 1.00 92.31 107 GLU A CA 1
ATOM 894 C C . GLU A 1 107 ? 7.824 -8.067 -7.049 1.00 92.31 107 GLU A C 1
ATOM 896 O O . GLU A 1 107 ? 8.357 -7.001 -7.393 1.00 92.31 107 GLU A O 1
ATOM 901 N N . ASP A 1 108 ? 6.998 -8.721 -7.858 1.00 92.94 108 ASP A N 1
ATOM 902 C CA . ASP A 1 108 ? 6.549 -8.145 -9.118 1.00 92.94 108 ASP A CA 1
ATOM 903 C C . ASP A 1 108 ? 5.545 -7.006 -8.879 1.00 92.94 108 ASP A C 1
ATOM 905 O O . ASP A 1 108 ? 4.986 -6.829 -7.794 1.00 92.94 108 ASP A O 1
ATOM 909 N N . SER A 1 109 ? 5.305 -6.201 -9.915 1.00 93.44 109 SER A N 1
ATOM 910 C CA . SER A 1 109 ? 4.371 -5.079 -9.813 1.00 93.44 109 SER A CA 1
ATOM 911 C C . SER A 1 109 ? 2.964 -5.519 -9.398 1.00 93.44 109 SER A C 1
ATOM 913 O O . SER A 1 109 ? 2.286 -4.788 -8.683 1.00 93.44 109 SER A O 1
ATOM 915 N N . ASP A 1 110 ? 2.493 -6.678 -9.870 1.00 93.62 110 ASP A N 1
ATOM 916 C CA . ASP A 1 110 ? 1.108 -7.095 -9.657 1.00 93.62 110 ASP A CA 1
ATOM 917 C C . ASP A 1 110 ? 0.859 -7.439 -8.194 1.00 93.62 110 ASP A C 1
ATOM 919 O O . ASP A 1 110 ? -0.156 -7.009 -7.643 1.00 93.62 110 ASP A O 1
ATOM 923 N N . LYS A 1 111 ? 1.808 -8.101 -7.536 1.00 93.44 111 LYS A N 1
ATOM 924 C CA . LYS A 1 111 ? 1.741 -8.352 -6.095 1.00 93.44 111 LYS A CA 1
ATOM 925 C C . LYS A 1 111 ? 1.772 -7.073 -5.270 1.00 93.44 111 LYS A C 1
ATOM 927 O O . LYS A 1 111 ? 0.926 -6.899 -4.397 1.00 93.44 111 LYS A O 1
ATOM 932 N N . ILE A 1 112 ? 2.666 -6.134 -5.592 1.00 93.50 112 ILE A N 1
ATOM 933 C CA . ILE A 1 112 ? 2.752 -4.840 -4.888 1.00 93.50 112 ILE A CA 1
ATOM 934 C C . ILE A 1 112 ? 1.419 -4.091 -4.965 1.00 93.50 112 ILE A C 1
ATOM 936 O O . ILE A 1 112 ? 0.893 -3.624 -3.955 1.00 93.50 112 ILE A O 1
ATOM 940 N N . PHE A 1 113 ? 0.840 -3.980 -6.165 1.00 93.94 113 PHE A N 1
ATOM 941 C CA . PHE A 1 113 ? -0.426 -3.268 -6.334 1.00 93.94 113 PHE A CA 1
ATOM 942 C C . PHE A 1 113 ? -1.618 -4.032 -5.759 1.00 93.94 113 PHE A C 1
ATOM 944 O O . PHE A 1 113 ? -2.567 -3.392 -5.314 1.00 93.94 113 PHE A O 1
ATOM 951 N N . THR A 1 114 ? -1.573 -5.365 -5.720 1.00 94.06 114 THR A N 1
ATOM 952 C CA . THR A 1 114 ? -2.584 -6.172 -5.022 1.00 94.06 114 THR A CA 1
ATOM 953 C C . THR A 1 114 ? -2.547 -5.887 -3.522 1.00 94.06 114 THR A C 1
ATOM 955 O O . THR A 1 114 ? -3.582 -5.554 -2.952 1.00 94.06 114 THR A O 1
ATOM 958 N N . ALA A 1 115 ? -1.363 -5.876 -2.903 1.00 92.94 115 ALA A N 1
ATOM 959 C CA . ALA A 1 115 ? -1.199 -5.556 -1.484 1.00 92.94 115 ALA A CA 1
ATOM 960 C C . ALA A 1 115 ? -1.718 -4.147 -1.126 1.00 92.94 115 ALA A C 1
ATOM 962 O O . ALA A 1 115 ? -2.388 -3.964 -0.109 1.00 92.94 115 ALA A O 1
ATOM 963 N N . LEU A 1 116 ? -1.465 -3.148 -1.980 1.00 92.19 116 LEU A N 1
ATOM 964 C CA . LEU A 1 116 ? -1.997 -1.787 -1.810 1.00 92.19 116 LEU A CA 1
ATOM 965 C C . LEU A 1 116 ? -3.526 -1.729 -1.945 1.00 92.19 116 LEU A C 1
ATOM 967 O O . LEU A 1 116 ? -4.188 -1.038 -1.171 1.00 92.19 116 LEU A O 1
ATOM 971 N N . GLN A 1 117 ? -4.103 -2.457 -2.905 1.00 92.56 117 GLN A N 1
ATOM 972 C CA . GLN A 1 117 ? -5.557 -2.528 -3.081 1.00 92.56 117 GLN A CA 1
ATOM 973 C C . GLN A 1 117 ? -6.240 -3.214 -1.896 1.00 92.56 117 GLN A C 1
ATOM 975 O O . GLN A 1 117 ? -7.269 -2.735 -1.421 1.00 92.56 117 GLN A O 1
ATOM 980 N N . GLU A 1 118 ? -5.658 -4.303 -1.398 1.00 92.94 118 GLU A N 1
ATOM 981 C CA . GLU A 1 118 ? -6.141 -5.011 -0.214 1.00 92.94 118 GLU A CA 1
ATOM 982 C C . GLU A 1 118 ? -6.102 -4.122 1.028 1.00 92.94 118 GLU A C 1
ATOM 984 O O . GLU A 1 118 ? -7.092 -4.060 1.756 1.00 92.94 118 GLU A O 1
ATOM 989 N N . SER A 1 119 ? -5.003 -3.388 1.225 1.00 91.19 119 SER A N 1
ATOM 990 C CA . SER A 1 119 ? -4.859 -2.397 2.296 1.00 91.19 119 SER A CA 1
ATOM 991 C C . SER A 1 119 ? -5.953 -1.326 2.229 1.00 91.19 119 SER A C 1
ATOM 993 O O . SER A 1 119 ? -6.676 -1.096 3.201 1.00 91.19 119 SER A O 1
ATOM 995 N N . GLY A 1 120 ? -6.146 -0.719 1.053 1.00 90.62 120 GLY A N 1
ATOM 996 C CA . GLY A 1 120 ? -7.173 0.303 0.849 1.00 90.62 120 GLY A CA 1
ATOM 997 C C . GLY A 1 120 ? -8.593 -0.219 1.085 1.00 90.62 120 GLY A C 1
ATOM 998 O O . GLY A 1 120 ? -9.410 0.476 1.691 1.00 90.62 120 GLY A O 1
ATOM 999 N N . GLN A 1 121 ? -8.892 -1.449 0.656 1.00 93.62 121 GLN A N 1
ATOM 1000 C CA . GLN A 1 121 ? -10.202 -2.058 0.890 1.00 93.62 121 GLN A CA 1
ATOM 1001 C C . GLN A 1 121 ? -10.429 -2.352 2.376 1.00 93.62 121 GLN A C 1
ATOM 1003 O O . GLN A 1 121 ? -11.496 -2.039 2.896 1.00 93.62 121 GLN A O 1
ATOM 1008 N N . ALA A 1 122 ? -9.418 -2.866 3.081 1.00 90.31 122 ALA A N 1
ATOM 1009 C CA . ALA A 1 122 ? -9.506 -3.118 4.517 1.00 90.31 122 ALA A CA 1
ATOM 1010 C C . ALA A 1 122 ? -9.807 -1.830 5.307 1.00 90.31 122 ALA A C 1
ATOM 1012 O O . ALA A 1 122 ? -10.575 -1.855 6.272 1.00 90.31 122 ALA A O 1
ATOM 1013 N N . TRP A 1 123 ? -9.269 -0.689 4.866 1.00 88.31 123 TRP A N 1
ATOM 1014 C CA . TRP A 1 123 ? -9.610 0.622 5.419 1.00 88.31 123 TRP A CA 1
ATOM 1015 C C . TRP A 1 123 ? -11.058 1.026 5.164 1.00 88.31 123 TRP A C 1
ATOM 1017 O O . TRP A 1 123 ? -11.729 1.470 6.096 1.00 88.31 123 TRP A O 1
ATOM 1027 N N . ILE A 1 124 ? -11.556 0.868 3.934 1.00 91.00 124 ILE A N 1
ATOM 1028 C CA . ILE A 1 124 ? -12.969 1.129 3.622 1.00 91.00 124 ILE A CA 1
ATOM 1029 C C . ILE A 1 124 ? -13.859 0.281 4.530 1.00 91.00 124 ILE A C 1
ATOM 1031 O O . ILE A 1 124 ? -14.746 0.828 5.185 1.00 91.00 124 ILE A O 1
ATOM 1035 N N . ASP A 1 125 ? -13.564 -1.012 4.651 1.00 91.06 125 ASP A N 1
ATOM 1036 C CA . ASP A 1 125 ? -14.340 -1.940 5.469 1.00 91.06 125 ASP A CA 1
ATOM 1037 C C . ASP A 1 125 ? -14.339 -1.511 6.943 1.00 91.06 125 ASP A C 1
ATOM 1039 O O . ASP A 1 125 ? -15.398 -1.464 7.574 1.00 91.06 125 ASP A O 1
ATOM 1043 N N . ILE A 1 126 ? -13.184 -1.125 7.502 1.00 87.06 126 ILE A N 1
ATOM 1044 C CA . ILE A 1 126 ? -13.089 -0.561 8.861 1.00 87.06 126 ILE A CA 1
ATOM 1045 C C . ILE A 1 126 ? -13.975 0.672 9.001 1.00 87.06 126 ILE A C 1
ATOM 1047 O O . ILE A 1 126 ? -14.774 0.755 9.936 1.00 87.06 126 ILE A O 1
ATOM 1051 N N . ILE A 1 127 ? -13.850 1.629 8.082 1.00 85.62 127 ILE A N 1
ATOM 1052 C CA . ILE A 1 127 ? -14.545 2.908 8.201 1.00 85.62 127 ILE A CA 1
ATOM 1053 C C . ILE A 1 127 ? -16.059 2.713 8.085 1.00 85.62 127 ILE A C 1
ATOM 1055 O O . ILE A 1 127 ? -16.830 3.331 8.824 1.00 85.62 127 ILE A O 1
ATOM 1059 N N . GLU A 1 128 ? -16.509 1.847 7.181 1.00 88.06 128 GLU A N 1
ATOM 1060 C CA . GLU A 1 128 ? -17.929 1.569 6.982 1.00 88.06 128 GLU A CA 1
ATOM 1061 C C . GLU A 1 128 ? -18.525 0.805 8.172 1.00 88.06 128 GLU A C 1
ATOM 1063 O O . GLU A 1 128 ? -19.604 1.187 8.642 1.00 88.06 128 GLU A O 1
ATOM 1068 N N . THR A 1 129 ? -17.809 -0.192 8.708 1.00 86.19 129 THR A N 1
ATOM 1069 C CA . THR A 1 129 ? -18.333 -1.129 9.720 1.00 86.19 129 THR A CA 1
ATOM 1070 C C . THR A 1 129 ? -18.118 -0.704 11.173 1.00 86.19 129 THR A C 1
ATOM 1072 O O . THR A 1 129 ? -19.031 -0.887 11.982 1.00 86.19 129 THR A O 1
ATOM 1075 N N . GLN A 1 130 ? -16.952 -0.151 11.525 1.00 77.62 130 GLN A N 1
ATOM 1076 C CA . GLN A 1 130 ? -16.584 0.158 12.914 1.00 77.62 130 GLN A CA 1
ATOM 1077 C C . GLN A 1 130 ? -16.974 1.581 13.321 1.00 77.62 130 GLN A C 1
ATOM 1079 O O . GLN A 1 130 ? -17.419 1.799 14.445 1.00 77.62 130 GLN A O 1
ATOM 1084 N N . PHE A 1 131 ? -16.898 2.551 12.410 1.00 73.88 131 PHE A N 1
ATOM 1085 C CA . PHE A 1 131 ? -17.208 3.948 12.725 1.00 73.88 131 PHE A CA 1
ATOM 1086 C C . PHE A 1 131 ? -18.681 4.275 12.456 1.00 73.88 131 PHE A C 1
ATOM 1088 O O . PHE A 1 131 ? -19.013 4.976 11.498 1.00 73.88 131 PHE A O 1
ATOM 1095 N N . LYS A 1 132 ? -19.603 3.714 13.251 1.00 63.88 132 LYS A N 1
ATOM 1096 C CA . LYS A 1 132 ? -21.051 3.857 13.006 1.00 63.88 132 LYS A CA 1
ATOM 1097 C C . LYS A 1 132 ? -21.620 5.240 13.351 1.00 63.88 132 LYS A C 1
ATOM 1099 O O . LYS A 1 132 ? -22.469 5.690 12.587 1.00 63.88 132 LYS A O 1
ATOM 1104 N N . THR A 1 133 ? -21.149 5.929 14.396 1.00 56.50 133 THR A N 1
ATOM 1105 C CA . THR A 1 133 ? -21.798 7.185 14.844 1.00 56.50 133 THR A CA 1
ATOM 1106 C C . THR A 1 133 ? -20.910 8.268 15.468 1.00 56.50 133 THR A C 1
ATOM 1108 O O . THR A 1 133 ? -21.321 9.421 15.411 1.00 56.50 133 THR A O 1
ATOM 1111 N N . ASP A 1 134 ? -19.701 7.989 15.969 1.00 58.09 134 ASP A N 1
ATOM 1112 C CA . ASP A 1 134 ? -19.002 8.983 16.806 1.00 58.09 134 ASP A CA 1
ATOM 1113 C C . ASP A 1 134 ? -17.786 9.617 16.128 1.00 58.09 134 ASP A C 1
ATOM 1115 O O . ASP A 1 134 ? -16.717 9.012 16.020 1.00 58.09 134 ASP A O 1
ATOM 1119 N N . GLU A 1 135 ? -17.930 10.882 15.719 1.00 64.25 135 GLU A N 1
ATOM 1120 C CA . GLU A 1 135 ? -16.799 11.716 15.293 1.00 64.25 135 GLU A CA 1
ATOM 1121 C C . GLU A 1 135 ? -15.737 11.840 16.399 1.00 64.25 135 GLU A C 1
ATOM 1123 O O . GLU A 1 135 ? -14.553 11.892 16.077 1.00 64.25 135 GLU A O 1
ATOM 1128 N N . GLU A 1 136 ? -16.127 11.782 17.679 1.00 61.59 136 GLU A N 1
ATOM 1129 C CA . GLU A 1 136 ? -15.204 11.786 18.825 1.00 61.59 136 GLU A CA 1
ATOM 1130 C C . GLU A 1 136 ? -14.336 10.523 18.908 1.00 61.59 136 GLU A C 1
ATOM 1132 O O . GLU A 1 136 ? -13.137 10.626 19.165 1.00 61.59 136 GLU A O 1
ATOM 1137 N N . ILE A 1 137 ? -14.891 9.333 18.644 1.00 64.75 137 ILE A N 1
ATOM 1138 C CA . ILE A 1 137 ? -14.112 8.080 18.644 1.00 64.75 137 ILE A CA 1
ATOM 1139 C C . ILE A 1 137 ? -13.112 8.097 17.491 1.00 64.75 137 ILE A C 1
ATOM 1141 O O . ILE A 1 137 ? -11.940 7.783 17.679 1.00 64.75 137 ILE A O 1
ATOM 1145 N N . ILE A 1 138 ? -13.553 8.530 16.309 1.00 63.72 138 ILE A N 1
ATOM 1146 C CA . ILE A 1 138 ? -12.679 8.675 15.144 1.00 63.72 138 ILE A CA 1
ATOM 1147 C C . ILE A 1 138 ? -11.557 9.678 15.454 1.00 63.72 138 ILE A C 1
ATOM 1149 O O . ILE A 1 138 ? -10.386 9.387 15.230 1.00 63.72 138 ILE A O 1
ATOM 1153 N N . GLN A 1 139 ? -11.883 10.845 16.015 1.00 64.25 139 GLN A N 1
ATOM 1154 C CA . GLN A 1 139 ? -10.875 11.833 16.400 1.00 64.25 139 GLN A CA 1
ATOM 1155 C C . GLN A 1 139 ? -9.905 11.293 17.450 1.00 64.25 139 GLN A C 1
ATOM 1157 O O . GLN A 1 139 ? -8.712 11.536 17.318 1.00 64.25 139 GLN A O 1
ATOM 1162 N N . LYS A 1 140 ? -10.375 10.529 18.442 1.00 66.69 140 LYS A N 1
ATOM 1163 C CA . LYS A 1 140 ? -9.524 9.920 19.471 1.00 66.69 140 LYS A CA 1
ATOM 1164 C C . LYS A 1 140 ? -8.550 8.904 18.877 1.00 66.69 140 LYS A C 1
ATOM 1166 O O . LYS A 1 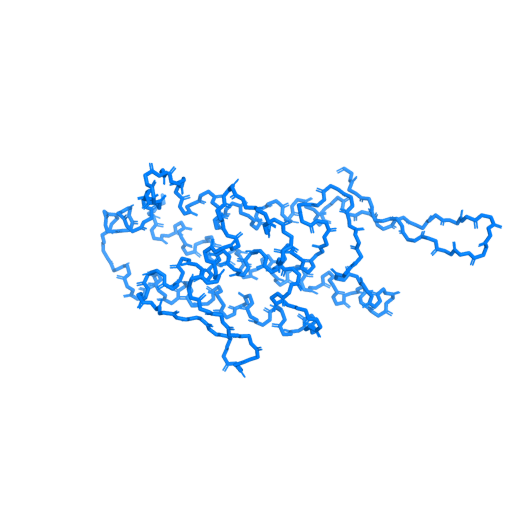140 ? -7.352 9.004 19.131 1.00 66.69 140 LYS A O 1
ATOM 1171 N N . GLU A 1 141 ? -9.032 7.983 18.047 1.00 64.25 141 GLU A N 1
ATOM 1172 C CA . GLU A 1 141 ? -8.195 6.949 17.419 1.00 64.25 141 GLU A CA 1
ATOM 1173 C C . GLU A 1 141 ? -7.165 7.536 16.439 1.00 64.25 141 GLU A C 1
ATOM 1175 O O . GLU A 1 141 ? -6.050 7.026 16.315 1.00 64.25 141 GLU A O 1
ATOM 1180 N N . PHE A 1 142 ? -7.503 8.657 15.793 1.00 62.81 142 PHE A N 1
ATOM 1181 C CA . PHE A 1 142 ? -6.626 9.357 14.848 1.00 62.81 142 PHE A CA 1
ATOM 1182 C C . PHE A 1 142 ? -5.880 10.561 15.440 1.00 62.81 142 PHE A C 1
ATOM 1184 O O . PHE A 1 142 ? -5.151 11.252 14.718 1.00 62.81 142 PHE A O 1
ATOM 1191 N N . SER A 1 143 ? -6.025 10.805 16.744 1.00 53.91 143 SER A N 1
ATOM 1192 C CA . SER A 1 143 ? -5.244 11.793 17.488 1.00 53.91 143 SER A CA 1
ATOM 1193 C C . SER A 1 143 ? -3.914 11.207 17.978 1.00 53.91 143 SER A C 1
ATOM 1195 O O . SER A 1 143 ? -3.748 9.992 18.098 1.00 53.91 143 SER A O 1
ATOM 1197 N N . TYR A 1 144 ? -2.952 12.112 18.171 1.00 53.38 144 TYR A N 1
ATOM 1198 C CA . TYR A 1 144 ? -1.563 11.920 18.600 1.00 53.38 144 TYR A CA 1
ATOM 1199 C C . TYR A 1 144 ? -1.282 10.644 19.409 1.00 53.38 144 TYR A C 1
ATOM 1201 O O . TYR A 1 144 ? -1.976 10.343 20.378 1.00 53.38 144 TYR A O 1
ATOM 1209 N N . PHE A 1 145 ? -0.193 9.944 19.078 1.00 50.41 145 PHE A N 1
ATOM 1210 C CA . PHE A 1 145 ? 0.379 8.941 19.977 1.00 50.41 145 PHE A CA 1
ATOM 1211 C C . PHE A 1 145 ? 1.797 9.315 20.399 1.00 50.41 145 PHE A C 1
ATOM 1213 O O . PHE A 1 145 ? 2.545 9.940 19.647 1.00 50.41 145 PHE A O 1
ATOM 1220 N N . SER A 1 146 ? 2.124 8.937 21.637 1.00 42.06 146 SER A N 1
ATOM 1221 C CA . SER A 1 146 ? 3.449 9.064 22.230 1.00 42.06 146 SER A CA 1
ATOM 1222 C C . SER A 1 146 ? 4.145 7.712 22.175 1.00 42.06 146 SER A C 1
ATOM 1224 O O . SER A 1 146 ? 3.733 6.775 22.860 1.00 42.06 146 SER A O 1
ATOM 1226 N N . THR A 1 147 ? 5.199 7.599 21.376 1.00 42.56 147 THR A N 1
ATOM 1227 C CA . THR A 1 147 ? 6.177 6.512 21.503 1.00 42.56 147 THR A CA 1
ATOM 1228 C C . THR A 1 147 ? 7.394 7.068 22.223 1.00 42.56 147 THR A C 1
ATOM 1230 O O . THR A 1 147 ? 8.077 7.949 21.710 1.00 42.56 147 THR A O 1
ATOM 1233 N N . GLY A 1 148 ? 7.644 6.608 23.454 1.00 44.47 148 GLY A N 1
ATOM 1234 C CA . GLY A 1 148 ? 8.815 7.033 24.230 1.00 44.47 148 GLY A CA 1
ATOM 1235 C C . GLY A 1 148 ? 8.837 8.519 24.619 1.00 44.47 148 GLY A C 1
ATOM 1236 O O . GLY A 1 148 ? 9.914 9.082 24.770 1.00 44.47 148 GLY A O 1
ATOM 1237 N N . GLY A 1 149 ? 7.675 9.169 24.763 1.00 44.62 149 GLY A N 1
ATOM 1238 C CA . GLY A 1 149 ? 7.582 10.594 25.113 1.00 44.62 149 GLY A CA 1
ATOM 1239 C C . GLY A 1 149 ? 7.570 11.549 23.914 1.00 44.62 149 GLY A C 1
ATOM 1240 O O . GLY A 1 149 ? 7.402 12.751 24.110 1.00 44.62 149 GLY A O 1
ATOM 1241 N N . VAL A 1 150 ? 7.698 11.040 22.683 1.00 47.00 150 VAL A N 1
ATOM 1242 C CA . VAL A 1 150 ? 7.635 11.843 21.453 1.00 47.00 150 VAL A CA 1
ATOM 1243 C C . VAL A 1 150 ? 6.229 11.787 20.866 1.00 47.00 150 VAL A C 1
ATOM 1245 O O . VAL A 1 150 ? 5.728 10.721 20.526 1.00 47.00 150 VAL A O 1
ATOM 1248 N N . SER A 1 151 ? 5.594 12.953 20.756 1.00 45.38 151 SER A N 1
ATOM 1249 C CA . SER A 1 151 ? 4.255 13.133 20.192 1.00 45.38 151 SER A CA 1
ATOM 1250 C C . SER A 1 151 ? 4.307 13.173 18.658 1.00 45.38 151 SER A C 1
ATOM 1252 O O . SER A 1 151 ? 4.778 14.160 18.093 1.00 45.38 151 SER A O 1
ATOM 1254 N N . HIS A 1 152 ? 3.782 12.149 17.981 1.00 53.06 152 HIS A N 1
ATOM 1255 C CA . HIS A 1 152 ? 3.721 12.087 16.510 1.00 53.06 152 HIS A CA 1
ATOM 1256 C C . HIS A 1 152 ? 2.435 12.720 15.952 1.00 53.06 152 HIS A C 1
ATOM 1258 O O . HIS A 1 152 ? 1.368 12.593 16.559 1.00 53.06 152 HIS A O 1
ATOM 1264 N N . LYS A 1 153 ? 2.534 13.424 14.811 1.00 51.25 153 LYS A N 1
ATOM 1265 C CA . LYS A 1 153 ? 1.413 14.142 14.169 1.0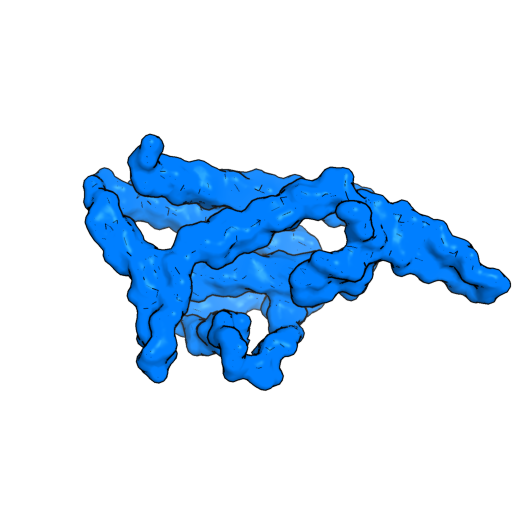0 51.25 153 LYS A CA 1
ATOM 1266 C C . LYS A 1 153 ? 0.290 13.181 13.739 1.00 51.25 153 LYS A C 1
ATOM 1268 O O . LYS A 1 153 ? 0.471 11.973 13.650 1.00 51.25 153 LYS A O 1
ATOM 1273 N N . SER A 1 154 ? -0.911 13.731 13.536 1.00 54.34 154 SER A N 1
ATOM 1274 C CA . SER A 1 154 ? -2.126 12.945 13.292 1.00 54.34 154 SER A CA 1
ATOM 1275 C C . SER A 1 154 ? -2.054 12.104 12.009 1.00 54.34 154 SER A C 1
ATOM 1277 O O . SER A 1 154 ? -1.573 12.568 10.972 1.00 54.34 154 SER A O 1
ATOM 1279 N N . PHE A 1 155 ? -2.639 10.898 12.069 1.00 55.88 155 PHE A N 1
ATOM 1280 C CA . PHE A 1 155 ? -2.849 9.952 10.955 1.00 55.88 155 PHE A CA 1
ATOM 1281 C C . PHE A 1 155 ? -3.255 10.620 9.636 1.00 55.88 155 PHE A C 1
ATOM 1283 O O . PHE A 1 155 ? -2.843 10.209 8.550 1.00 55.88 155 PHE A O 1
ATOM 1290 N N . PHE A 1 156 ? -4.061 11.679 9.747 1.00 49.94 156 PHE A N 1
ATOM 1291 C CA . PHE A 1 156 ? -4.615 12.422 8.626 1.00 49.94 156 PHE A CA 1
ATOM 1292 C C . PHE A 1 156 ? -3.566 13.004 7.682 1.00 49.94 156 PHE A C 1
ATOM 1294 O O . PHE A 1 156 ? -3.764 12.963 6.469 1.00 49.94 156 PHE A O 1
ATOM 1301 N N . TYR A 1 157 ? -2.465 13.541 8.205 1.00 52.66 157 TYR A N 1
ATOM 1302 C CA . TYR A 1 157 ? -1.446 14.163 7.358 1.00 52.66 157 TYR A CA 1
ATOM 1303 C C . TYR A 1 157 ? -0.519 13.140 6.700 1.00 52.66 157 TYR A C 1
ATOM 1305 O O . TYR A 1 157 ? -0.029 13.388 5.603 1.00 52.66 157 TYR A O 1
ATOM 1313 N N . GLU A 1 158 ? -0.298 11.990 7.332 1.00 54.38 158 GLU A N 1
ATOM 1314 C CA . GLU A 1 158 ? 0.776 11.072 6.936 1.00 54.38 158 GLU A CA 1
ATOM 1315 C C . GLU A 1 158 ? 0.273 9.921 6.057 1.00 54.38 158 GLU A C 1
ATOM 1317 O O . GLU A 1 158 ? 0.889 9.609 5.040 1.00 54.38 158 GLU A O 1
ATOM 1322 N N . VAL A 1 159 ? -0.895 9.344 6.351 1.00 53.09 159 VAL A N 1
ATOM 1323 C CA . VAL A 1 159 ? -1.460 8.244 5.543 1.00 53.09 159 VAL A CA 1
ATOM 1324 C C . VAL A 1 159 ? -2.267 8.767 4.360 1.00 53.09 159 VAL A C 1
ATOM 1326 O O . VAL A 1 159 ? -2.141 8.290 3.233 1.00 53.09 159 VAL A O 1
ATOM 1329 N N . PHE A 1 160 ? -3.058 9.814 4.576 1.00 51.34 160 PHE A N 1
ATOM 1330 C CA . PHE A 1 160 ? -3.861 10.398 3.503 1.00 51.34 160 PHE A CA 1
ATOM 1331 C C . PHE A 1 160 ? -3.146 11.521 2.749 1.00 51.34 160 PHE A C 1
ATOM 1333 O O . PHE A 1 160 ? -3.532 11.842 1.626 1.00 51.34 160 PHE A O 1
ATOM 1340 N N . GLY A 1 161 ? -2.076 12.085 3.316 1.00 49.88 161 GLY A N 1
ATOM 1341 C CA . GLY A 1 161 ? -1.220 13.056 2.637 1.00 49.88 161 GLY A CA 1
ATOM 1342 C C . GLY A 1 161 ? -0.059 12.449 1.845 1.00 49.88 161 GLY A C 1
ATOM 1343 O O . GLY A 1 161 ? 0.529 13.175 1.054 1.00 49.88 161 GLY A O 1
ATOM 1344 N N . SER A 1 162 ? 0.274 11.159 1.983 1.00 50.59 162 SER A N 1
ATOM 1345 C CA . SER A 1 162 ? 1.434 10.535 1.306 1.00 50.59 162 SER A CA 1
ATOM 1346 C C . SER A 1 162 ? 1.164 10.077 -0.133 1.00 50.59 162 SER A C 1
ATOM 1348 O O . SER A 1 162 ? 2.067 10.106 -0.972 1.00 50.59 162 SER A O 1
ATOM 1350 N N . VAL A 1 163 ? -0.083 9.740 -0.476 1.00 50.09 163 VAL A N 1
ATOM 1351 C CA . VAL A 1 163 ? -0.465 9.372 -1.856 1.00 50.09 163 VAL A CA 1
ATOM 1352 C C . VAL A 1 163 ? -0.710 10.611 -2.733 1.00 50.09 163 VAL A C 1
ATOM 1354 O O . VAL A 1 163 ? -0.480 10.591 -3.945 1.00 50.09 163 VAL A O 1
ATOM 1357 N N . VAL A 1 164 ? -1.130 11.726 -2.124 1.00 43.41 164 VAL A N 1
ATOM 1358 C CA . VAL A 1 164 ? -1.440 12.994 -2.809 1.00 43.41 164 VAL A CA 1
ATOM 1359 C C . VAL A 1 164 ? -0.244 13.564 -3.595 1.00 43.41 164 VAL A C 1
ATOM 1361 O O . VAL A 1 164 ? -0.452 13.939 -4.753 1.00 43.41 164 VAL A O 1
ATOM 1364 N N . PRO A 1 165 ? 1.005 13.572 -3.078 1.00 48.19 165 PRO A N 1
ATOM 1365 C CA . PRO A 1 165 ? 2.178 13.972 -3.837 1.00 48.19 165 PRO A CA 1
ATOM 1366 C C . PRO A 1 165 ? 2.311 13.182 -5.133 1.00 48.19 165 PRO A C 1
ATOM 1368 O O . PRO A 1 165 ? 2.429 13.813 -6.180 1.00 48.19 165 PRO A O 1
ATOM 1371 N N . PHE A 1 166 ? 2.193 11.843 -5.104 1.00 46.06 166 PHE A N 1
ATOM 1372 C CA . PHE A 1 166 ? 2.433 10.966 -6.264 1.00 46.06 166 PHE A CA 1
ATOM 1373 C C . PHE A 1 166 ? 1.552 11.306 -7.478 1.00 46.06 166 PHE A C 1
ATOM 1375 O O . PHE A 1 166 ? 1.984 11.195 -8.626 1.00 46.06 166 PHE A O 1
ATOM 1382 N N . PHE A 1 167 ? 0.332 11.799 -7.266 1.00 41.78 167 PHE A N 1
ATOM 1383 C CA . PHE A 1 167 ? -0.539 12.179 -8.380 1.00 41.78 167 PHE A CA 1
ATOM 1384 C C . PHE A 1 167 ? -0.060 13.439 -9.117 1.00 41.78 167 PHE A C 1
ATOM 1386 O O . PHE A 1 167 ? -0.152 13.526 -10.346 1.00 41.78 167 PHE A O 1
ATOM 1393 N N . PHE A 1 168 ? 0.550 14.384 -8.397 1.00 41.66 168 PHE A N 1
ATOM 1394 C CA . PHE A 1 168 ? 1.260 15.501 -9.020 1.00 41.66 168 PHE A CA 1
ATOM 1395 C C . PHE A 1 168 ? 2.531 15.037 -9.758 1.00 41.66 168 PHE A C 1
ATOM 1397 O O . PHE A 1 168 ? 2.924 15.694 -10.725 1.00 41.66 168 PHE A O 1
ATOM 1404 N N . PHE A 1 169 ? 3.108 13.873 -9.411 1.00 46.62 169 PHE A N 1
ATOM 1405 C CA . PHE A 1 169 ? 4.220 13.274 -10.167 1.00 46.62 169 PHE A CA 1
ATOM 1406 C C . PHE A 1 169 ? 3.816 12.787 -11.556 1.00 46.62 169 PHE A C 1
ATOM 1408 O O . PHE A 1 169 ? 4.572 13.003 -12.504 1.00 46.62 169 PHE A O 1
ATOM 1415 N N . ASN A 1 170 ? 2.633 12.193 -11.731 1.00 42.44 170 ASN A N 1
ATOM 1416 C CA . ASN A 1 170 ? 2.247 11.609 -13.025 1.00 42.44 170 ASN A CA 1
ATOM 1417 C C . ASN A 1 170 ? 2.092 12.676 -14.132 1.00 42.44 170 ASN A C 1
ATOM 1419 O O . ASN A 1 170 ? 2.416 12.437 -15.291 1.00 42.44 170 ASN A O 1
ATOM 1423 N N . LYS A 1 171 ? 1.697 13.909 -13.774 1.00 46.69 171 LYS A N 1
ATOM 1424 C CA . LYS A 1 171 ? 1.638 15.037 -14.726 1.00 46.69 171 LYS A CA 1
ATOM 1425 C C . LYS A 1 171 ? 3.005 15.640 -15.076 1.00 46.69 171 LYS A C 1
ATOM 1427 O O . LYS A 1 171 ? 3.090 16.390 -16.048 1.00 46.69 171 LYS A O 1
ATOM 1432 N N . LYS A 1 172 ? 4.062 15.348 -14.308 1.00 47.06 172 LYS A N 1
ATOM 1433 C CA . LYS A 1 172 ? 5.381 15.995 -14.442 1.00 47.06 172 LYS A CA 1
ATOM 1434 C C . LYS A 1 172 ? 6.543 15.045 -14.747 1.00 47.06 172 LYS A C 1
ATOM 1436 O O . LYS A 1 172 ? 7.622 15.505 -15.120 1.00 47.06 172 LYS A O 1
ATOM 1441 N N . LEU A 1 173 ? 6.332 13.734 -14.646 1.00 47.19 173 LEU A N 1
ATOM 1442 C CA . LEU A 1 173 ? 7.296 12.710 -15.041 1.00 47.19 173 LEU A CA 1
ATOM 1443 C C . LEU A 1 173 ? 7.463 12.692 -16.565 1.00 47.19 173 LEU A C 1
ATOM 1445 O O . LEU A 1 173 ? 6.602 12.214 -17.302 1.00 47.19 173 LEU A O 1
ATOM 1449 N N . LYS A 1 174 ? 8.607 13.184 -17.053 1.00 56.97 174 LYS A N 1
ATOM 1450 C CA . LYS A 1 174 ? 9.028 13.007 -18.452 1.00 56.97 174 LYS A CA 1
ATOM 1451 C C . LYS A 1 174 ? 10.221 12.062 -18.511 1.00 56.97 174 LYS A C 1
ATOM 1453 O O . LYS A 1 174 ? 11.293 12.362 -17.988 1.00 56.97 174 LYS A O 1
ATOM 1458 N N . ILE A 1 175 ? 10.061 10.939 -19.209 1.00 53.28 175 ILE A N 1
ATOM 1459 C CA . ILE A 1 175 ? 11.173 10.037 -19.526 1.00 53.28 175 ILE A CA 1
ATOM 1460 C C . ILE A 1 175 ? 11.959 10.663 -20.686 1.00 53.28 175 ILE A C 1
ATOM 1462 O O . ILE A 1 175 ? 11.504 10.636 -21.830 1.00 53.28 175 ILE A O 1
ATOM 1466 N N . LYS A 1 176 ? 13.133 11.244 -20.407 1.00 53.03 176 LYS A N 1
ATOM 1467 C CA . LYS A 1 176 ? 14.042 11.752 -21.446 1.00 53.03 176 LYS A CA 1
ATOM 1468 C C . LYS A 1 176 ? 15.146 10.728 -21.707 1.00 53.03 176 LYS A C 1
ATOM 1470 O O . LYS A 1 176 ? 15.780 10.221 -20.786 1.00 53.03 176 LYS A O 1
ATOM 1475 N N . ARG A 1 177 ? 15.398 10.424 -22.982 1.00 44.59 177 ARG A N 1
ATOM 1476 C CA . ARG A 1 177 ? 16.586 9.663 -23.390 1.00 44.59 177 ARG A CA 1
ATOM 1477 C C . ARG A 1 177 ? 17.767 10.620 -23.468 1.00 44.59 177 ARG A C 1
ATOM 1479 O O . ARG A 1 177 ? 17.676 11.627 -24.167 1.00 44.59 177 ARG A O 1
ATOM 1486 N N . LYS A 1 178 ? 18.865 10.301 -22.785 1.00 44.28 178 LYS A N 1
ATOM 1487 C CA . LYS A 1 178 ? 20.142 10.983 -22.986 1.00 44.28 178 LYS A CA 1
ATOM 1488 C C . LYS A 1 178 ? 21.080 10.009 -23.690 1.00 44.28 178 LYS A C 1
ATOM 1490 O O . LYS A 1 178 ? 21.523 9.031 -23.094 1.00 44.28 178 LYS A O 1
ATOM 1495 N N . CYS A 1 179 ? 21.334 10.245 -24.973 1.00 38.38 179 CYS A N 1
ATOM 1496 C CA . CYS A 1 179 ? 22.400 9.543 -25.676 1.00 38.38 179 CYS A CA 1
ATOM 1497 C C . CYS A 1 179 ? 23.732 10.098 -25.168 1.00 38.38 179 CYS A C 1
ATOM 1499 O O . CYS A 1 179 ? 23.980 11.299 -25.257 1.00 38.38 179 CYS A O 1
ATOM 1501 N N . THR A 1 180 ? 24.564 9.239 -24.591 1.00 46.56 180 THR A N 1
ATOM 1502 C CA . THR A 1 180 ? 25.958 9.561 -24.268 1.00 46.56 180 THR A CA 1
ATOM 1503 C C . THR A 1 180 ? 26.876 8.914 -25.300 1.00 46.56 180 THR A C 1
ATOM 1505 O O . THR A 1 180 ? 26.608 7.791 -25.717 1.00 46.56 180 THR A O 1
ATOM 1508 N N . ASN A 1 181 ? 27.955 9.611 -25.680 1.00 44.91 181 ASN A N 1
ATOM 1509 C CA . ASN A 1 181 ? 28.873 9.276 -26.787 1.00 44.91 181 ASN A CA 1
ATOM 1510 C C . ASN A 1 181 ? 29.532 7.878 -26.743 1.00 44.91 181 ASN A C 1
ATOM 1512 O O . ASN A 1 181 ? 30.167 7.492 -27.713 1.00 44.91 181 ASN A O 1
ATOM 1516 N N . ASN A 1 182 ? 29.357 7.100 -25.673 1.00 45.91 182 ASN A N 1
ATOM 1517 C CA . ASN A 1 182 ? 29.874 5.737 -25.544 1.00 45.91 182 ASN A CA 1
ATOM 1518 C C . ASN A 1 182 ? 28.729 4.721 -25.461 1.00 45.91 182 ASN A C 1
ATOM 1520 O O . ASN A 1 182 ? 28.526 4.203 -24.373 1.00 45.91 182 ASN A O 1
ATOM 1524 N N . ASN A 1 183 ? 27.967 4.489 -26.545 1.00 46.84 183 ASN A N 1
ATOM 1525 C CA . ASN A 1 183 ? 26.989 3.393 -26.798 1.00 46.84 183 ASN A CA 1
ATOM 1526 C C . ASN A 1 183 ? 26.054 2.887 -25.664 1.00 46.84 183 ASN A C 1
ATOM 1528 O O . ASN A 1 183 ? 25.258 1.974 -25.870 1.00 46.84 183 ASN A O 1
ATOM 1532 N N . ASN A 1 184 ? 26.066 3.504 -24.490 1.00 43.50 184 ASN A N 1
ATOM 1533 C CA . ASN A 1 184 ? 25.312 3.152 -23.309 1.00 43.50 184 ASN A CA 1
ATOM 1534 C C . ASN A 1 184 ? 24.208 4.188 -23.194 1.00 43.50 184 ASN A C 1
ATOM 1536 O O . ASN A 1 184 ? 24.434 5.339 -22.820 1.00 43.50 184 ASN A O 1
ATOM 1540 N N . ASN A 1 185 ? 22.997 3.776 -23.550 1.00 45.19 185 ASN A N 1
ATOM 1541 C CA . ASN A 1 185 ? 21.809 4.581 -23.325 1.00 45.19 185 ASN A CA 1
ATOM 1542 C C . ASN A 1 185 ? 21.568 4.684 -21.816 1.00 45.19 185 ASN A C 1
ATOM 1544 O O . ASN A 1 185 ? 21.041 3.757 -21.200 1.00 45.19 185 ASN A O 1
ATOM 1548 N N . LYS A 1 186 ? 21.947 5.813 -21.209 1.00 48.22 186 LYS A N 1
ATOM 1549 C CA . LYS A 1 186 ? 21.606 6.109 -19.817 1.00 48.22 186 LYS A CA 1
ATOM 1550 C C . LYS A 1 186 ? 20.200 6.704 -19.779 1.00 48.22 186 LYS A C 1
ATOM 1552 O O . LYS A 1 186 ? 19.912 7.714 -20.423 1.00 48.22 186 LYS A O 1
ATOM 1557 N N . ILE A 1 187 ? 19.303 6.044 -19.054 1.00 53.91 187 ILE A N 1
ATOM 1558 C CA . ILE A 1 187 ? 17.935 6.525 -18.855 1.00 53.91 187 ILE A CA 1
ATOM 1559 C C . ILE A 1 187 ? 17.972 7.549 -17.723 1.00 53.91 187 ILE A C 1
ATOM 1561 O O . ILE A 1 187 ? 18.425 7.242 -16.624 1.00 53.91 187 ILE A O 1
ATOM 1565 N N . GLU A 1 188 ? 17.510 8.766 -17.999 1.00 53.19 188 GLU A N 1
ATOM 1566 C CA . GLU A 1 188 ? 17.390 9.826 -17.003 1.00 53.19 188 GLU A CA 1
ATOM 1567 C C . GLU A 1 188 ? 15.898 10.146 -16.841 1.00 53.19 188 GLU A C 1
ATOM 1569 O O . GLU A 1 188 ? 15.269 10.754 -17.711 1.00 53.19 188 GLU A O 1
ATOM 1574 N N . VAL A 1 189 ? 15.305 9.681 -15.740 1.00 51.16 189 VAL A N 1
ATOM 1575 C CA . VAL A 1 189 ? 13.925 10.018 -15.376 1.00 51.16 189 VAL A CA 1
ATOM 1576 C C . VAL A 1 189 ? 13.973 11.306 -14.559 1.00 51.16 189 VAL A C 1
ATOM 1578 O O . VAL A 1 189 ? 14.541 11.324 -13.467 1.00 51.16 189 VAL A O 1
ATOM 1581 N N . LYS A 1 190 ? 13.430 12.400 -15.109 1.00 50.66 190 LYS A N 1
ATOM 1582 C CA . LYS A 1 190 ? 13.414 13.712 -14.444 1.00 50.66 190 LYS A CA 1
ATOM 1583 C C . LYS A 1 190 ? 12.010 14.113 -14.028 1.00 50.66 190 LYS A C 1
ATOM 1585 O O . LYS A 1 190 ? 11.061 13.971 -14.801 1.00 50.66 190 LYS A O 1
ATOM 1590 N N . TYR A 1 191 ? 11.943 14.693 -12.839 1.00 38.38 191 TYR A N 1
ATOM 1591 C CA . TYR A 1 191 ? 10.825 15.489 -12.361 1.00 38.38 191 TYR A CA 1
ATOM 1592 C C . TYR A 1 191 ? 10.964 16.932 -12.884 1.00 38.38 191 TYR A C 1
ATOM 1594 O O . TYR A 1 191 ? 12.078 17.463 -12.899 1.00 38.38 191 TYR A O 1
ATOM 1602 N N . GLN A 1 192 ? 9.876 17.539 -13.375 1.00 47.97 192 GLN A N 1
ATOM 1603 C CA . GLN A 1 192 ? 9.825 18.956 -13.786 1.00 47.97 192 GLN A CA 1
ATOM 1604 C C . GLN A 1 192 ? 9.045 19.813 -12.788 1.00 47.97 192 GLN A C 1
ATOM 1606 O O . GLN A 1 192 ? 8.202 19.270 -12.047 1.00 47.97 192 GLN A O 1
#